Protein AF-A0A4R5C6G0-F1 (afdb_monomer_lite)

Foldseek 3Di:
DCPVPPPPPPDPDPQLPDPVPLPLVPQQALVSLLVSLCVLCVSLVVDQLVLLQVQLVVVVAHDHSVNVVCSNVSVDRDDLRNQVSSNVSSRHDPVSVVSSSVSSVNCVVVVVVVNVVSVVVVVVVVVVVVVVVVVVVVVVVVVVVVVVVVVVVVVVVVVVVVVVVPPDPDDDDDPDDDPVPVVVVVVVVVPDDPDPPPDPPPPDDDDPDPPDDDDDDDDDDDDDDDDDDDDDDDD

Structure (mmCIF, N/CA/C/O backbone):
data_AF-A0A4R5C6G0-F1
#
_entry.id   AF-A0A4R5C6G0-F1
#
loop_
_atom_site.group_PDB
_atom_site.id
_atom_site.type_symbol
_atom_site.label_atom_id
_atom_site.label_alt_id
_atom_site.label_comp_id
_atom_site.label_asym_id
_atom_site.label_entity_id
_atom_site.label_seq_id
_atom_site.pdbx_PDB_ins_code
_atom_site.Cartn_x
_atom_site.Cartn_y
_atom_site.Cartn_z
_atom_site.occupancy
_atom_site.B_iso_or_equiv
_atom_site.auth_seq_id
_atom_site.auth_comp_id
_atom_site.auth_asym_id
_atom_site.auth_atom_id
_atom_site.pdbx_PDB_model_num
ATOM 1 N N . MET A 1 1 ? 15.991 7.233 29.490 1.00 50.69 1 MET A N 1
ATOM 2 C CA . MET A 1 1 ? 14.653 6.921 28.929 1.00 50.69 1 MET A CA 1
ATOM 3 C C . MET A 1 1 ? 13.811 6.000 29.838 1.00 50.69 1 MET A C 1
ATOM 5 O O . MET A 1 1 ? 12.877 5.380 29.349 1.00 50.69 1 MET A O 1
ATOM 9 N N . ASP A 1 2 ? 14.063 5.946 31.157 1.00 50.59 2 ASP A N 1
ATOM 10 C CA . ASP A 1 2 ? 13.381 5.012 32.086 1.00 50.59 2 ASP A CA 1
ATOM 11 C C . ASP A 1 2 ? 12.474 5.680 33.136 1.00 50.59 2 ASP A C 1
ATOM 13 O O . ASP A 1 2 ? 11.764 5.007 33.882 1.00 50.59 2 ASP A O 1
ATOM 17 N N . THR A 1 3 ? 12.431 7.009 33.183 1.00 51.50 3 THR A N 1
ATOM 18 C CA . THR A 1 3 ? 11.662 7.758 34.189 1.00 51.50 3 THR A CA 1
ATOM 19 C C . THR A 1 3 ? 10.162 7.839 33.886 1.00 51.50 3 THR A C 1
ATOM 21 O O . THR A 1 3 ? 9.363 7.918 34.814 1.00 51.50 3 THR A O 1
ATOM 24 N N . LEU A 1 4 ? 9.740 7.691 32.624 1.00 50.25 4 LEU A N 1
ATOM 25 C CA . LEU A 1 4 ? 8.315 7.693 32.249 1.00 50.25 4 LEU A CA 1
ATOM 26 C C . LEU A 1 4 ? 7.585 6.373 32.566 1.00 50.25 4 LEU A C 1
ATOM 28 O O . LEU A 1 4 ? 6.363 6.313 32.480 1.00 50.25 4 LEU A O 1
ATOM 32 N N . ARG A 1 5 ? 8.306 5.312 32.961 1.00 53.75 5 ARG A N 1
ATOM 33 C CA . ARG A 1 5 ? 7.716 3.991 33.243 1.00 53.75 5 ARG A CA 1
ATOM 34 C C . ARG A 1 5 ? 7.238 3.828 34.696 1.00 53.75 5 ARG A C 1
ATOM 36 O O . ARG A 1 5 ? 6.413 2.960 34.953 1.00 53.75 5 ARG A O 1
ATOM 43 N N . ARG A 1 6 ? 7.720 4.649 35.644 1.00 47.94 6 ARG A N 1
ATOM 44 C CA . ARG A 1 6 ? 7.391 4.525 37.085 1.00 47.94 6 ARG A CA 1
ATOM 45 C C . ARG A 1 6 ? 6.237 5.407 37.570 1.00 47.94 6 ARG A C 1
ATOM 47 O O . ARG A 1 6 ? 5.753 5.186 38.670 1.00 47.94 6 ARG A O 1
ATOM 54 N N . LEU A 1 7 ? 5.756 6.350 36.759 1.00 51.41 7 LEU A N 1
ATOM 55 C CA . LEU A 1 7 ? 4.660 7.251 37.147 1.00 51.41 7 LEU A CA 1
ATOM 56 C C . LEU A 1 7 ? 3.254 6.687 36.872 1.00 51.41 7 LEU A C 1
ATOM 58 O O . LEU A 1 7 ? 2.267 7.339 37.182 1.00 51.41 7 LEU A O 1
ATOM 62 N N . TRP A 1 8 ? 3.134 5.481 36.308 1.00 55.62 8 TRP A N 1
ATOM 63 C CA . TRP A 1 8 ? 1.849 4.957 35.820 1.00 55.62 8 TRP A CA 1
ATOM 64 C C . TRP A 1 8 ? 1.211 3.864 36.690 1.00 55.62 8 TRP A C 1
ATOM 66 O O . TRP A 1 8 ? 0.197 3.288 36.306 1.00 55.62 8 TRP A O 1
ATOM 76 N N . THR A 1 9 ? 1.785 3.558 37.856 1.00 54.69 9 THR A N 1
ATOM 77 C CA . THR A 1 9 ? 1.301 2.470 38.731 1.00 54.69 9 THR A CA 1
ATOM 78 C C . THR A 1 9 ? 0.361 2.954 39.845 1.00 54.69 9 THR A C 1
ATOM 80 O O . THR A 1 9 ? -0.202 2.127 40.548 1.00 54.69 9 THR A O 1
ATOM 83 N N . GLY A 1 10 ? 0.160 4.268 40.004 1.00 43.44 10 GLY A N 1
ATOM 84 C CA . GLY A 1 10 ? -0.659 4.834 41.089 1.00 43.44 10 GLY A CA 1
ATOM 85 C C . GLY A 1 10 ? -1.727 5.842 40.662 1.00 43.44 10 GLY A C 1
ATOM 86 O O . GLY A 1 10 ? -2.409 6.386 41.522 1.00 43.44 10 GLY A O 1
ATOM 87 N N . MET A 1 11 ? -1.878 6.115 39.364 1.00 45.59 11 MET A N 1
ATOM 88 C CA . MET A 1 11 ? -2.880 7.058 38.875 1.00 45.59 11 MET A CA 1
ATOM 89 C C . MET A 1 11 ? -4.148 6.274 38.550 1.00 45.59 11 MET A C 1
ATOM 91 O O . MET A 1 11 ? -4.130 5.412 37.670 1.00 45.59 11 MET A O 1
ATOM 95 N N . VAL A 1 12 ? -5.220 6.554 39.295 1.00 47.59 12 VAL A N 1
ATOM 96 C CA . VAL A 1 12 ? -6.601 6.302 38.873 1.00 47.59 12 VAL A CA 1
ATOM 97 C C . VAL A 1 12 ? -6.671 6.713 37.408 1.00 47.59 12 VAL A C 1
ATOM 99 O O . VAL A 1 12 ? -6.454 7.875 37.077 1.00 47.59 12 VAL A O 1
ATOM 102 N N . VAL A 1 13 ? -6.778 5.723 36.525 1.00 53.59 13 VAL A N 1
ATOM 103 C CA . VAL A 1 13 ? -6.741 5.947 35.086 1.00 53.59 13 VAL A CA 1
ATOM 104 C C . VAL A 1 13 ? -7.990 6.746 34.768 1.00 53.59 13 VAL A C 1
ATOM 106 O O . VAL A 1 13 ? -9.087 6.197 34.834 1.00 53.59 13 VAL A O 1
ATOM 109 N N . ASP A 1 14 ? -7.821 8.024 34.436 1.00 52.34 14 ASP A N 1
ATOM 110 C CA . ASP A 1 14 ? -8.833 8.770 33.706 1.00 52.34 14 ASP A CA 1
ATOM 111 C C . ASP A 1 14 ? -9.186 7.927 32.477 1.00 52.34 14 ASP A C 1
ATOM 113 O O . ASP A 1 14 ? -8.389 7.781 31.542 1.00 52.34 14 ASP A O 1
ATOM 117 N N . ILE A 1 15 ? -10.351 7.277 32.544 1.00 55.53 15 ILE A N 1
ATOM 118 C CA . ILE A 1 15 ? -11.016 6.624 31.420 1.00 55.53 15 ILE A CA 1
ATOM 119 C C . ILE A 1 15 ? -10.915 7.616 30.269 1.00 55.53 15 ILE A C 1
ATOM 121 O O . ILE A 1 15 ? -11.262 8.782 30.459 1.00 55.53 15 ILE A O 1
ATOM 125 N N . ALA A 1 16 ? -10.367 7.196 29.124 1.00 54.72 16 ALA A N 1
ATOM 126 C CA . ALA A 1 16 ? -10.127 8.105 28.008 1.00 54.72 16 ALA A CA 1
ATOM 127 C C . ALA A 1 16 ? -11.393 8.956 27.758 1.00 54.72 16 ALA A C 1
ATOM 129 O O . ALA A 1 16 ? -12.433 8.387 27.417 1.00 54.72 16 ALA A O 1
ATOM 130 N N . PRO A 1 17 ? -11.354 10.287 27.967 1.00 52.94 17 PRO A N 1
ATOM 131 C CA . PRO A 1 17 ? -12.563 11.092 27.933 1.00 52.94 17 PRO A CA 1
ATOM 132 C C . PRO A 1 17 ? -13.146 11.092 26.516 1.00 52.94 17 PRO A C 1
ATOM 134 O O . PRO A 1 17 ? -12.466 11.428 25.543 1.00 52.94 17 PRO A O 1
ATOM 137 N N . GLY A 1 18 ? -14.420 10.711 26.411 1.00 56.97 18 GLY A N 1
ATOM 138 C CA . GLY A 1 18 ? -15.266 11.007 25.257 1.00 56.97 18 GLY A CA 1
ATOM 139 C C . GLY A 1 18 ? -15.054 10.125 24.026 1.00 56.97 18 GLY A C 1
ATOM 140 O O . GLY A 1 18 ? -14.804 10.635 22.933 1.00 56.97 18 GLY A O 1
ATOM 141 N N . THR A 1 19 ? -15.232 8.808 24.137 1.00 66.00 19 THR A N 1
ATOM 142 C CA . THR A 1 19 ? -15.605 7.981 22.968 1.00 66.00 19 THR A CA 1
ATOM 143 C C . THR A 1 19 ? -16.989 8.342 22.424 1.00 66.00 19 THR A C 1
ATOM 145 O O . THR A 1 19 ? -17.241 8.107 21.249 1.00 66.00 19 THR A O 1
ATOM 148 N N . GLN A 1 20 ? -17.843 8.969 23.238 1.00 69.75 20 GLN A N 1
ATOM 149 C CA . GLN A 1 20 ? -19.211 9.370 22.885 1.00 69.75 20 GLN A CA 1
ATOM 150 C C . GLN A 1 20 ? -19.276 10.370 21.714 1.00 69.75 20 GLN A C 1
ATOM 152 O O . GLN A 1 20 ? -20.218 10.325 20.932 1.00 69.75 20 GLN A O 1
ATOM 157 N N . ASP A 1 21 ? -18.245 11.205 21.528 1.00 79.50 21 ASP A N 1
ATOM 158 C CA . ASP A 1 21 ? -18.178 12.163 20.409 1.00 79.50 21 ASP A CA 1
ATOM 159 C C . ASP A 1 21 ? -17.697 11.533 19.093 1.00 79.50 21 ASP A C 1
ATOM 161 O O . ASP A 1 21 ? -17.711 12.171 18.036 1.00 79.50 21 ASP A O 1
ATOM 165 N N . LEU A 1 22 ? -17.165 10.309 19.142 1.00 84.94 22 LEU A N 1
ATOM 166 C CA . LEU A 1 22 ? -16.831 9.579 17.930 1.00 84.94 22 LEU A CA 1
ATOM 167 C C . LEU A 1 22 ? -18.141 8.981 17.433 1.00 84.94 22 LEU A C 1
ATOM 169 O O . LEU A 1 22 ? -18.622 8.000 17.985 1.00 84.94 22 LEU A O 1
ATOM 173 N N . ASP A 1 23 ? -18.714 9.577 16.390 1.00 88.38 23 ASP A N 1
ATOM 174 C CA . ASP A 1 23 ? -19.870 9.007 15.703 1.00 88.38 23 ASP A CA 1
ATOM 175 C C . ASP A 1 23 ? -19.464 7.683 15.032 1.00 88.38 23 ASP A C 1
ATOM 177 O O . ASP A 1 23 ? -19.025 7.632 13.877 1.00 88.38 23 ASP A O 1
ATOM 181 N N . LEU A 1 24 ? -19.510 6.613 15.830 1.00 90.25 24 LEU A N 1
ATOM 182 C CA . LEU A 1 24 ? -19.243 5.238 15.430 1.00 90.25 24 LEU A CA 1
ATOM 183 C C . LEU A 1 24 ? -20.444 4.668 14.674 1.00 90.25 24 LEU A C 1
ATOM 185 O O . LEU A 1 24 ? -20.266 3.792 13.832 1.00 90.25 24 LEU A O 1
ATOM 189 N N . ALA A 1 25 ? -21.648 5.192 14.922 1.00 88.00 25 ALA A N 1
ATOM 190 C CA . ALA A 1 25 ? -22.872 4.791 14.242 1.00 88.00 25 ALA A CA 1
ATOM 191 C C . ALA A 1 25 ? -22.843 5.159 12.749 1.00 88.00 25 ALA A C 1
ATOM 193 O O . ALA A 1 25 ? -23.312 4.372 11.936 1.00 88.00 25 ALA A O 1
ATOM 194 N N . ALA A 1 26 ? -22.213 6.265 12.354 1.00 87.75 26 ALA A N 1
ATOM 195 C CA . ALA A 1 26 ? -22.072 6.625 10.939 1.00 87.75 26 ALA A CA 1
ATOM 196 C C . ALA A 1 26 ? -20.998 5.836 10.165 1.00 87.75 26 ALA A C 1
ATOM 198 O O . ALA A 1 26 ? -20.935 5.942 8.944 1.00 87.75 26 ALA A O 1
ATOM 199 N N . VAL A 1 27 ? -20.145 5.052 10.835 1.00 89.69 27 VAL A N 1
ATOM 200 C CA . VAL A 1 27 ? -19.044 4.335 10.172 1.00 89.69 27 VAL A CA 1
ATOM 201 C C . VAL A 1 27 ? -19.589 3.185 9.318 1.00 89.69 27 VAL A C 1
ATOM 203 O O . VAL A 1 27 ? -20.176 2.239 9.847 1.00 89.69 27 VAL A O 1
ATOM 206 N N . ALA A 1 28 ? -19.348 3.251 8.008 1.00 86.00 28 ALA A N 1
ATOM 207 C CA . ALA A 1 28 ? -19.786 2.267 7.019 1.00 86.00 28 ALA A CA 1
ATOM 208 C C . ALA A 1 28 ? -18.623 1.592 6.270 1.00 86.00 28 ALA A C 1
ATOM 210 O O . ALA A 1 28 ? -18.819 0.549 5.647 1.00 86.00 28 ALA A O 1
ATOM 211 N N . THR A 1 29 ? -17.410 2.155 6.321 1.00 86.94 29 THR A N 1
ATOM 212 C CA . THR A 1 29 ? -16.244 1.626 5.592 1.00 86.94 29 THR A CA 1
ATOM 213 C C . THR A 1 29 ? -15.030 1.370 6.488 1.00 86.94 29 THR A C 1
ATOM 215 O O . THR A 1 29 ? -14.850 2.009 7.526 1.00 86.94 29 THR A O 1
ATOM 218 N N . ASP A 1 30 ? -14.132 0.477 6.049 1.00 87.12 30 ASP A N 1
ATOM 219 C CA . ASP A 1 30 ? -12.848 0.221 6.727 1.00 87.12 30 ASP A CA 1
ATOM 220 C C . ASP A 1 30 ? -12.026 1.507 6.907 1.00 87.12 30 ASP A C 1
ATOM 222 O O . ASP A 1 30 ? -11.402 1.724 7.946 1.00 87.12 30 ASP A O 1
ATOM 226 N N . ALA A 1 31 ? -12.031 2.381 5.896 1.00 87.75 31 ALA A N 1
ATOM 227 C CA . ALA A 1 31 ? -11.276 3.629 5.917 1.00 87.75 31 ALA A CA 1
ATOM 228 C C . ALA A 1 31 ? -11.784 4.587 7.006 1.00 87.75 31 ALA A C 1
ATOM 230 O O . ALA A 1 31 ? -10.982 5.208 7.707 1.00 87.75 31 ALA A O 1
ATOM 231 N N . GLU A 1 32 ? -13.103 4.671 7.183 1.00 90.44 32 GLU A N 1
ATOM 232 C CA . GLU A 1 32 ? -13.724 5.463 8.244 1.00 90.44 32 GLU A CA 1
ATOM 233 C C . GLU A 1 32 ? -13.414 4.883 9.627 1.00 90.44 32 GLU A C 1
ATOM 235 O O . GLU A 1 32 ? -13.028 5.635 10.523 1.00 90.44 32 GLU A O 1
ATOM 240 N N . LEU A 1 33 ? -13.479 3.556 9.800 1.00 92.38 33 LEU A N 1
ATOM 241 C CA . LEU A 1 33 ? -13.107 2.910 11.065 1.00 92.38 33 LEU A CA 1
ATOM 242 C C . LEU A 1 33 ? -11.650 3.204 11.428 1.00 92.38 33 LEU A C 1
ATOM 244 O O . LEU A 1 33 ? -11.351 3.598 12.556 1.00 92.38 33 LEU A O 1
ATOM 248 N N . VAL A 1 34 ? -10.735 3.077 10.464 1.00 93.44 34 VAL A N 1
ATOM 249 C CA . VAL A 1 34 ? -9.316 3.399 10.659 1.00 93.44 34 VAL A CA 1
ATOM 250 C C . VAL A 1 34 ? -9.128 4.878 11.005 1.00 93.44 34 VAL A C 1
ATOM 252 O O . VAL A 1 34 ? -8.322 5.199 11.882 1.00 93.44 34 VAL A O 1
ATOM 255 N N . ALA A 1 35 ? -9.882 5.788 10.382 1.00 93.19 35 ALA A N 1
ATOM 256 C CA . ALA A 1 35 ? -9.854 7.205 10.736 1.00 93.19 35 ALA A CA 1
ATOM 257 C C . ALA A 1 35 ? -10.281 7.432 12.197 1.00 93.19 35 ALA A C 1
ATOM 259 O O . ALA A 1 35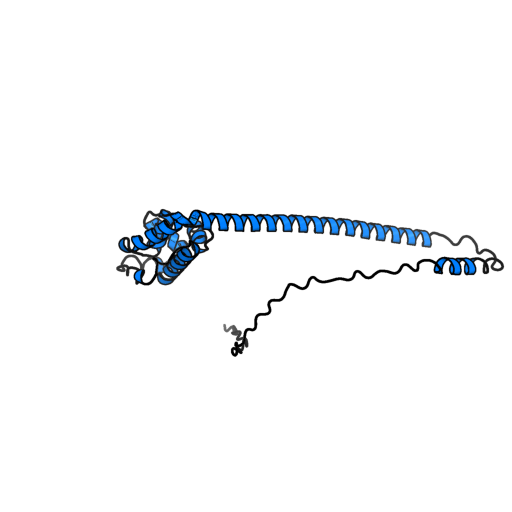 ? -9.591 8.150 12.927 1.00 93.19 35 ALA A O 1
ATOM 260 N N . ARG A 1 36 ? -11.340 6.757 12.668 1.00 95.00 36 ARG A N 1
ATOM 261 C CA . ARG A 1 36 ? -11.763 6.814 14.077 1.00 95.00 36 ARG A CA 1
ATOM 262 C C . ARG A 1 36 ? -10.713 6.226 15.020 1.00 95.00 36 ARG A C 1
ATOM 264 O O . ARG A 1 36 ? -10.419 6.846 16.038 1.00 95.00 36 ARG A O 1
ATOM 271 N N . LEU A 1 37 ? -10.067 5.110 14.672 1.00 94.75 37 LEU A N 1
ATOM 272 C CA . LEU A 1 37 ? -8.974 4.536 15.475 1.00 94.75 37 LEU A CA 1
ATOM 273 C C . LEU A 1 37 ? -7.763 5.478 15.572 1.00 94.75 37 LEU A C 1
ATOM 275 O O . LEU A 1 37 ? -7.147 5.597 16.632 1.00 94.75 37 LEU A O 1
ATOM 279 N N . ARG A 1 38 ? -7.427 6.197 14.493 1.00 95.06 38 ARG A N 1
ATOM 280 C CA . ARG A 1 38 ? -6.376 7.232 14.516 1.00 95.06 38 ARG A CA 1
ATOM 281 C C . ARG A 1 38 ? -6.753 8.396 15.430 1.00 95.06 38 ARG A C 1
ATOM 283 O O . ARG A 1 38 ? -5.901 8.857 16.187 1.00 95.06 38 ARG A O 1
ATOM 290 N N . MET A 1 39 ? -8.008 8.848 15.380 1.00 93.69 39 MET A N 1
ATOM 291 C CA . MET A 1 39 ? -8.520 9.886 16.281 1.00 93.69 39 MET A CA 1
ATOM 292 C C . MET A 1 39 ? -8.465 9.427 17.739 1.00 93.69 39 MET A C 1
ATOM 294 O O . MET A 1 39 ? -7.959 10.164 18.581 1.00 93.69 39 MET A O 1
ATOM 298 N N . LEU A 1 40 ? -8.899 8.196 18.025 1.00 94.06 40 LEU A N 1
ATOM 299 C CA . LEU A 1 40 ? -8.823 7.601 19.357 1.00 94.06 40 LEU A CA 1
ATOM 300 C C . LEU A 1 40 ? -7.375 7.568 19.865 1.00 94.06 40 LEU A C 1
ATOM 302 O O . LEU A 1 40 ? -7.082 8.050 20.957 1.00 94.06 40 LEU A O 1
ATOM 306 N N . ARG A 1 41 ? -6.440 7.083 19.041 1.00 93.50 41 ARG A N 1
ATOM 307 C CA . ARG A 1 41 ? -5.007 7.066 19.367 1.00 93.50 41 ARG A CA 1
ATOM 308 C C . ARG A 1 41 ? -4.452 8.469 19.626 1.00 93.50 41 ARG A C 1
ATOM 310 O O . ARG A 1 41 ? -3.599 8.635 20.497 1.00 93.50 41 ARG A O 1
ATOM 317 N N . ALA A 1 42 ? -4.893 9.467 18.862 1.00 91.81 42 ALA A N 1
ATOM 318 C CA . ALA A 1 42 ? -4.481 10.853 19.053 1.00 91.81 42 ALA A CA 1
ATOM 319 C C . ALA A 1 42 ? -5.006 11.419 20.382 1.00 91.81 42 ALA A C 1
ATOM 321 O O . ALA A 1 42 ? -4.225 12.031 21.109 1.00 91.81 42 ALA A O 1
ATOM 322 N N . ARG A 1 43 ? -6.274 11.149 20.726 1.00 90.06 43 ARG A N 1
ATOM 323 C CA . ARG A 1 43 ? -6.896 11.533 22.007 1.00 90.06 43 ARG A CA 1
ATOM 324 C C . ARG A 1 43 ? -6.228 10.853 23.203 1.00 90.06 43 ARG A C 1
ATOM 326 O O . ARG A 1 43 ? -5.990 11.499 24.212 1.00 90.06 43 ARG A O 1
ATOM 333 N N . ALA A 1 44 ? -5.801 9.603 23.048 1.00 88.56 44 ALA A N 1
ATOM 334 C CA . ALA A 1 44 ? -5.049 8.856 24.058 1.00 88.56 44 ALA A CA 1
ATOM 335 C C . ALA A 1 44 ? -3.566 9.288 24.201 1.00 88.56 44 ALA A C 1
ATOM 337 O O . ALA A 1 44 ? -2.748 8.531 24.725 1.00 88.56 44 ALA A O 1
ATOM 338 N N . GLY A 1 45 ? -3.184 10.474 23.705 1.00 88.62 45 GLY A N 1
ATOM 339 C CA . GLY A 1 45 ? -1.835 11.031 23.859 1.00 88.62 45 GLY A CA 1
ATOM 340 C C . GLY A 1 45 ? -0.833 10.638 22.767 1.00 88.62 45 GLY A C 1
ATOM 341 O O . GLY A 1 45 ? 0.369 10.637 23.016 1.00 88.62 45 GLY A O 1
ATOM 342 N N . LYS A 1 46 ? -1.298 10.299 21.554 1.00 86.25 46 LYS A N 1
ATOM 343 C CA . LYS A 1 46 ? -0.446 9.899 20.409 1.00 86.25 46 LYS A CA 1
ATOM 344 C C . LYS A 1 46 ? 0.496 8.729 20.730 1.00 86.25 46 LYS A C 1
ATOM 346 O O . L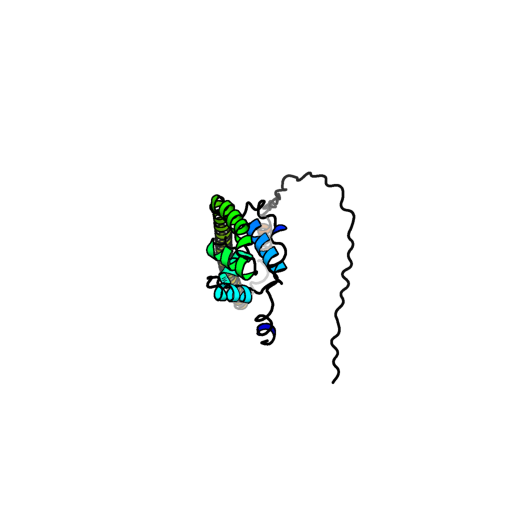YS A 1 46 ? 1.663 8.734 20.337 1.00 86.25 46 LYS A O 1
ATOM 351 N N . LEU A 1 47 ? -0.033 7.701 21.394 1.00 90.81 47 LEU A N 1
ATOM 352 C CA . LEU A 1 47 ? 0.692 6.480 21.772 1.00 90.81 47 LEU A CA 1
ATOM 353 C C . LEU A 1 47 ? 1.597 5.960 20.654 1.00 90.81 47 LEU A C 1
ATOM 355 O O . LEU A 1 47 ? 1.172 5.877 19.498 1.00 90.81 47 LEU A O 1
ATOM 359 N N . SER A 1 48 ? 2.836 5.581 20.968 1.00 94.94 48 SER A N 1
ATOM 360 C CA . SER A 1 48 ? 3.696 4.942 19.973 1.00 94.94 48 SER A CA 1
ATOM 361 C C . SER A 1 48 ? 3.182 3.531 19.655 1.00 94.94 48 SER A C 1
ATOM 363 O O . SER A 1 48 ? 2.479 2.910 20.451 1.00 94.94 48 SER A O 1
ATOM 365 N N . LEU A 1 49 ? 3.552 2.978 18.495 1.00 95.94 49 LEU A N 1
ATOM 366 C CA . LEU A 1 49 ? 3.171 1.598 18.157 1.00 95.94 49 LEU A CA 1
ATOM 367 C C . LEU A 1 49 ? 3.749 0.574 19.155 1.00 95.94 49 LEU A C 1
ATOM 369 O O . LEU A 1 49 ? 3.172 -0.492 19.347 1.00 95.94 49 LEU A O 1
ATOM 373 N N . ARG A 1 50 ? 4.880 0.906 19.796 1.00 94.69 50 ARG A N 1
ATOM 374 C CA . ARG A 1 50 ? 5.493 0.092 20.853 1.00 94.69 50 ARG A CA 1
ATOM 375 C C . ARG A 1 50 ? 4.645 0.106 22.124 1.00 94.69 50 ARG A C 1
ATOM 377 O O . ARG A 1 50 ? 4.498 -0.937 22.751 1.00 94.69 50 ARG A O 1
ATOM 384 N N . ASP A 1 51 ? 4.074 1.257 22.475 1.00 94.44 51 ASP A N 1
ATOM 385 C CA . ASP A 1 51 ? 3.199 1.383 23.645 1.00 94.44 51 ASP A CA 1
ATOM 386 C C . ASP A 1 51 ? 1.879 0.645 23.430 1.00 94.44 51 ASP A C 1
ATOM 388 O O . ASP A 1 51 ? 1.398 -0.011 24.349 1.00 94.44 51 ASP A O 1
ATOM 392 N N . LEU A 1 52 ? 1.328 0.694 22.210 1.00 95.00 52 LEU A N 1
ATOM 393 C CA . LEU A 1 52 ? 0.124 -0.061 21.853 1.00 95.00 52 LEU A CA 1
ATOM 394 C C . LEU A 1 52 ? 0.331 -1.570 22.026 1.00 95.00 52 LEU A C 1
ATOM 396 O O . LEU A 1 52 ? -0.456 -2.217 22.712 1.00 95.00 52 LEU A O 1
ATOM 400 N N . GLU A 1 53 ? 1.412 -2.120 21.465 1.00 96.06 53 GLU A N 1
ATOM 401 C CA . GLU A 1 53 ? 1.752 -3.539 21.636 1.00 96.06 53 GLU A CA 1
ATOM 402 C C . GLU A 1 53 ? 1.980 -3.891 23.111 1.00 96.06 53 GLU A C 1
ATOM 404 O O . GLU A 1 53 ? 1.465 -4.897 23.599 1.00 96.06 53 GLU A O 1
ATOM 409 N N . PHE A 1 54 ? 2.730 -3.062 23.841 1.00 94.69 54 PHE A N 1
ATOM 410 C CA . PHE A 1 54 ? 3.010 -3.303 25.253 1.00 94.69 54 PHE A CA 1
ATOM 411 C C . PHE A 1 54 ? 1.730 -3.324 26.099 1.00 94.69 54 PHE A C 1
ATOM 413 O O . PHE A 1 54 ? 1.557 -4.216 26.930 1.00 94.69 54 PHE A O 1
ATOM 420 N N . ARG A 1 55 ? 0.816 -2.373 25.876 1.00 93.44 55 ARG A N 1
ATOM 421 C CA . ARG A 1 55 ? -0.455 -2.279 26.607 1.00 93.44 55 ARG A CA 1
ATOM 422 C C . ARG A 1 55 ? -1.409 -3.414 26.259 1.00 93.44 55 ARG A C 1
ATOM 424 O O . ARG A 1 55 ? -1.976 -4.002 27.174 1.00 93.44 55 ARG A O 1
ATOM 431 N N . ALA A 1 56 ? -1.532 -3.759 24.979 1.00 93.50 56 ALA A N 1
ATOM 432 C CA . ALA A 1 56 ? -2.318 -4.913 24.551 1.00 93.50 56 ALA A CA 1
ATOM 433 C C . ALA A 1 56 ? -1.798 -6.199 25.208 1.00 93.50 56 ALA A C 1
ATOM 435 O O . ALA A 1 56 ? -2.558 -6.917 25.852 1.00 93.50 56 ALA A O 1
ATOM 436 N N . ARG A 1 57 ? -0.478 -6.426 25.160 1.00 93.50 57 ARG A N 1
ATOM 437 C CA . ARG A 1 57 ? 0.154 -7.604 25.766 1.00 93.50 57 ARG A CA 1
ATOM 438 C C . ARG A 1 57 ? -0.046 -7.661 27.279 1.00 93.50 57 ARG A C 1
ATOM 440 O O . ARG A 1 57 ? -0.312 -8.731 27.815 1.00 93.50 57 ARG A O 1
ATOM 447 N N . ARG A 1 58 ? 0.060 -6.524 27.976 1.00 91.75 58 ARG A N 1
ATOM 448 C CA . ARG A 1 58 ? -0.186 -6.437 29.426 1.00 91.75 58 ARG A CA 1
ATOM 449 C C . ARG A 1 58 ? -1.639 -6.769 29.789 1.00 91.75 58 ARG A C 1
ATOM 451 O O . ARG A 1 58 ? -1.875 -7.278 30.876 1.00 91.75 58 ARG A O 1
ATOM 458 N N . ALA A 1 59 ? -2.579 -6.514 28.883 1.00 87.38 59 ALA A N 1
ATOM 459 C CA . ALA A 1 59 ? -3.981 -6.900 29.018 1.00 87.38 59 ALA A CA 1
ATOM 460 C C . ALA A 1 59 ? -4.268 -8.354 28.585 1.00 87.38 59 ALA A C 1
ATOM 462 O O . ALA A 1 59 ? -5.426 -8.752 28.534 1.00 87.38 59 ALA A O 1
ATOM 463 N N . GLY A 1 60 ? -3.244 -9.145 28.239 1.00 92.50 60 GLY A N 1
ATOM 464 C CA . GLY A 1 60 ? -3.414 -10.512 27.730 1.00 92.50 60 GLY A CA 1
ATOM 465 C C . GLY A 1 60 ? -3.898 -10.586 26.277 1.00 92.50 60 GLY A C 1
ATOM 466 O O . GLY A 1 60 ? -4.234 -11.664 25.799 1.00 92.50 60 GLY A O 1
ATOM 467 N N . LEU A 1 61 ? -3.918 -9.459 25.561 1.00 93.06 61 LEU A N 1
ATOM 468 C CA . LEU A 1 61 ? -4.384 -9.365 24.181 1.00 93.06 61 LEU A CA 1
ATOM 469 C C . LEU A 1 61 ? -3.205 -9.391 23.204 1.00 93.06 61 LEU A C 1
ATOM 471 O O . LEU A 1 61 ? -2.139 -8.816 23.447 1.00 93.06 61 LEU A O 1
ATOM 475 N N . HIS A 1 62 ? -3.397 -10.046 22.062 1.00 92.12 62 HIS A N 1
ATOM 476 C CA . HIS A 1 62 ? -2.349 -10.188 21.060 1.00 92.12 62 HIS A CA 1
ATOM 477 C C . HIS A 1 62 ? -2.438 -9.089 19.992 1.00 92.12 62 HIS A C 1
ATOM 479 O O . HIS A 1 62 ? -3.278 -9.134 19.096 1.00 92.12 62 HIS A O 1
ATOM 485 N N . LEU A 1 63 ? -1.522 -8.119 20.050 1.00 95.06 63 LEU A N 1
ATOM 486 C CA . LEU A 1 63 ? -1.376 -7.082 19.028 1.00 95.06 63 LEU A CA 1
ATOM 487 C C . LEU A 1 63 ? 0.104 -6.802 18.768 1.00 95.06 63 LEU A C 1
ATOM 489 O O . LEU A 1 63 ? 0.779 -6.176 19.581 1.00 95.06 63 LEU A O 1
ATOM 493 N N . THR A 1 64 ? 0.617 -7.243 17.618 1.00 95.56 64 THR A N 1
ATOM 494 C CA . THR A 1 64 ? 2.009 -6.952 17.237 1.00 95.56 64 THR A CA 1
ATOM 495 C C . THR A 1 64 ? 2.147 -5.518 16.725 1.00 95.56 64 THR A C 1
ATOM 497 O O . THR A 1 64 ? 1.235 -4.991 16.075 1.00 95.56 64 THR A O 1
ATOM 500 N N . ARG A 1 65 ? 3.318 -4.895 16.916 1.00 96.44 65 ARG A N 1
ATOM 501 C CA . ARG A 1 65 ? 3.633 -3.571 16.349 1.00 96.44 65 ARG A CA 1
ATOM 502 C C . ARG A 1 65 ? 3.365 -3.482 14.846 1.00 96.44 65 ARG A C 1
ATOM 504 O O . ARG A 1 65 ? 2.819 -2.487 14.374 1.00 96.44 65 ARG A O 1
ATOM 511 N N . THR A 1 66 ? 3.745 -4.512 14.091 1.00 95.94 66 THR A N 1
ATOM 512 C CA . THR A 1 66 ? 3.564 -4.554 12.632 1.00 95.94 66 THR A CA 1
ATOM 513 C C . THR A 1 66 ? 2.085 -4.609 12.262 1.00 95.94 66 THR A C 1
ATOM 515 O O . THR A 1 66 ? 1.656 -3.916 11.342 1.00 95.94 66 THR A O 1
ATOM 518 N N . THR A 1 67 ? 1.292 -5.391 12.996 1.00 94.88 67 THR A N 1
ATOM 519 C CA . THR A 1 67 ? -0.163 -5.466 12.823 1.00 94.88 67 THR A CA 1
ATOM 520 C C . THR A 1 67 ? -0.821 -4.119 13.111 1.00 94.88 67 THR A C 1
ATOM 522 O O . THR A 1 67 ? -1.551 -3.613 12.261 1.00 94.88 67 THR A O 1
ATOM 525 N N . ALA A 1 68 ? -0.505 -3.499 14.253 1.00 95.75 68 ALA A N 1
ATOM 526 C CA . ALA A 1 68 ? -1.027 -2.181 14.612 1.00 95.75 68 ALA A CA 1
ATOM 527 C C . ALA A 1 68 ? -0.674 -1.125 13.553 1.00 95.75 68 ALA A C 1
ATOM 529 O O . ALA A 1 68 ? -1.526 -0.328 13.171 1.00 95.75 68 ALA A O 1
ATOM 530 N N . SER A 1 69 ? 0.556 -1.158 13.027 1.00 96.19 69 SER A N 1
ATOM 531 C CA . SER A 1 69 ? 0.990 -0.291 11.926 1.00 96.19 69 SER A CA 1
ATOM 532 C C . SER A 1 69 ? 0.130 -0.475 10.675 1.00 96.19 69 SER A C 1
ATOM 534 O O . SER A 1 69 ? -0.367 0.505 10.134 1.00 96.19 69 SER A O 1
ATOM 536 N N . LYS A 1 70 ? -0.070 -1.719 10.224 1.00 92.88 70 LYS A N 1
ATOM 537 C CA . LYS A 1 70 ? -0.857 -2.026 9.017 1.00 92.88 70 LYS A CA 1
ATOM 538 C C . LYS A 1 70 ? -2.318 -1.601 9.155 1.00 92.88 70 LYS A C 1
ATOM 540 O O . LYS A 1 70 ? -2.855 -0.986 8.240 1.00 92.88 70 LYS A O 1
ATOM 545 N N . ILE A 1 71 ? -2.937 -1.882 10.305 1.00 93.69 71 ILE A N 1
ATOM 546 C CA . ILE A 1 71 ? -4.319 -1.468 10.596 1.00 93.69 71 ILE A CA 1
ATOM 547 C C . ILE A 1 71 ? -4.413 0.056 10.579 1.00 93.69 71 ILE A C 1
ATOM 549 O O . ILE A 1 71 ? -5.223 0.626 9.856 1.00 93.69 71 ILE A O 1
ATOM 553 N N . LEU A 1 72 ? -3.537 0.734 11.325 1.00 95.12 72 LEU A N 1
ATOM 554 C CA . LEU A 1 72 ? -3.562 2.189 11.420 1.00 95.12 72 LEU A CA 1
ATOM 555 C C . LEU A 1 72 ? -3.171 2.876 10.118 1.00 95.12 72 LEU A C 1
ATOM 557 O O . LEU A 1 72 ? -3.528 4.031 9.955 1.00 95.12 72 LEU A O 1
ATOM 561 N N . ASN A 1 73 ? -2.478 2.222 9.191 1.00 92.31 73 ASN A N 1
ATOM 562 C CA . ASN A 1 73 ? -2.219 2.756 7.854 1.00 92.31 73 ASN A CA 1
ATOM 563 C C . ASN A 1 73 ? -3.397 2.544 6.890 1.00 92.31 73 ASN A C 1
ATOM 565 O O . ASN A 1 73 ? -3.491 3.263 5.899 1.00 92.31 73 ASN A O 1
ATOM 569 N N . GLY A 1 74 ? -4.329 1.645 7.216 1.00 89.56 74 GLY A N 1
ATOM 570 C CA . GLY A 1 74 ? -5.400 1.220 6.313 1.00 89.56 74 GLY A CA 1
ATOM 571 C C . GLY A 1 74 ? -4.952 0.160 5.303 1.00 89.56 74 GLY A C 1
ATOM 572 O O . GLY A 1 74 ? -5.682 -0.129 4.360 1.00 89.56 74 GLY A O 1
ATOM 573 N N . ASP A 1 75 ? -3.775 -0.444 5.503 1.00 87.19 75 ASP A N 1
ATOM 574 C CA . ASP A 1 75 ? -3.240 -1.505 4.639 1.00 87.19 75 ASP A CA 1
ATOM 575 C C . ASP A 1 75 ? -4.020 -2.823 4.804 1.00 87.19 75 ASP A C 1
ATOM 577 O O . ASP A 1 75 ? -3.957 -3.709 3.951 1.00 87.19 75 ASP A O 1
ATOM 581 N N . ARG A 1 76 ? -4.714 -2.986 5.939 1.00 86.62 76 ARG A N 1
ATOM 582 C CA . ARG A 1 76 ? -5.486 -4.180 6.302 1.00 86.62 76 ARG A CA 1
ATOM 583 C C . ARG A 1 76 ? -6.625 -3.824 7.262 1.00 86.62 76 ARG A C 1
ATOM 585 O O . ARG A 1 76 ? -6.412 -3.045 8.188 1.00 86.62 76 ARG A O 1
ATOM 592 N N . ALA A 1 77 ? -7.780 -4.472 7.097 1.00 87.06 77 ALA A N 1
ATOM 593 C CA . ALA A 1 77 ? -8.877 -4.409 8.061 1.00 87.06 77 ALA A CA 1
ATOM 594 C C . ALA A 1 77 ? -8.537 -5.203 9.343 1.00 87.06 77 ALA A C 1
ATOM 596 O O . ALA A 1 77 ? -7.990 -6.311 9.245 1.00 87.06 77 ALA A O 1
ATOM 597 N N . PRO A 1 78 ? -8.824 -4.664 10.541 1.00 90.62 78 PRO A N 1
ATOM 598 C CA . PRO A 1 78 ? -8.587 -5.375 11.792 1.00 90.62 78 PRO A CA 1
ATOM 599 C C . PRO A 1 78 ? -9.492 -6.608 11.895 1.00 90.62 78 PRO A C 1
ATOM 601 O O . PRO A 1 78 ? -10.626 -6.595 11.426 1.00 90.62 78 PRO A O 1
ATOM 604 N N . THR A 1 79 ? -9.015 -7.670 12.538 1.00 90.00 79 THR A N 1
ATOM 605 C CA . THR A 1 79 ? -9.909 -8.702 13.094 1.00 90.00 79 THR A CA 1
ATOM 606 C C . THR A 1 79 ? -10.591 -8.180 14.358 1.00 90.00 79 THR A C 1
ATOM 608 O O . THR A 1 79 ? -10.142 -7.192 14.945 1.00 90.00 79 THR A O 1
ATOM 611 N N . ARG A 1 80 ? -11.654 -8.856 14.809 1.00 90.56 80 ARG A N 1
ATOM 612 C CA . ARG A 1 80 ? -12.370 -8.490 16.039 1.00 90.56 80 ARG A CA 1
ATOM 613 C C . ARG A 1 80 ? -11.429 -8.390 17.245 1.00 90.56 80 ARG A C 1
ATOM 615 O O . ARG A 1 80 ? -11.451 -7.390 17.955 1.00 90.56 80 ARG A O 1
ATOM 622 N N . ASP A 1 81 ? -10.549 -9.372 17.421 1.00 91.94 81 ASP A N 1
ATOM 623 C CA . ASP A 1 81 ? -9.617 -9.416 18.554 1.00 91.94 81 ASP A CA 1
ATOM 624 C C . ASP A 1 81 ? -8.541 -8.329 18.463 1.00 91.94 81 ASP A C 1
ATOM 626 O O . ASP A 1 81 ? -8.203 -7.695 19.461 1.00 91.94 81 ASP A O 1
ATOM 630 N N . GLU A 1 82 ? -8.029 -8.055 17.258 1.00 94.12 82 GLU A N 1
ATOM 631 C CA . GLU A 1 82 ? -7.058 -6.977 17.035 1.00 94.12 82 GLU A CA 1
ATOM 632 C C . GLU A 1 82 ? -7.676 -5.594 17.277 1.00 94.12 82 GLU A C 1
ATOM 634 O O . GLU A 1 82 ? -7.000 -4.712 17.810 1.00 94.12 82 GLU A O 1
ATOM 639 N N . LEU A 1 83 ? -8.948 -5.399 16.910 1.00 95.19 83 LEU A N 1
ATOM 640 C CA . LEU A 1 83 ? -9.691 -4.175 17.205 1.00 95.19 83 LEU A CA 1
ATOM 641 C C . LEU A 1 83 ? -9.827 -3.980 18.716 1.00 95.19 83 LEU A C 1
ATOM 643 O O . LEU A 1 83 ? -9.465 -2.919 19.222 1.00 95.19 83 LEU A O 1
ATOM 647 N N . ILE A 1 84 ? -10.297 -5.008 19.429 1.00 94.31 84 ILE A N 1
ATOM 648 C CA . ILE A 1 84 ? -10.449 -4.978 20.889 1.00 94.31 84 ILE A CA 1
ATOM 649 C C . ILE A 1 84 ? -9.100 -4.673 21.545 1.00 94.31 84 ILE A C 1
ATOM 651 O O . ILE A 1 84 ? -9.014 -3.781 22.386 1.00 94.31 84 ILE A O 1
ATOM 655 N N . ALA A 1 85 ? -8.027 -5.335 21.106 1.00 94.88 85 ALA A N 1
ATOM 656 C CA . ALA A 1 85 ? -6.677 -5.094 21.605 1.00 94.88 85 ALA A CA 1
ATOM 657 C C . ALA A 1 85 ? -6.216 -3.645 21.409 1.00 94.88 85 ALA A C 1
ATOM 659 O O . ALA A 1 85 ? -5.606 -3.063 22.307 1.00 94.88 85 ALA A O 1
ATOM 660 N N . LEU A 1 86 ? -6.507 -3.049 20.251 1.00 94.56 86 LEU A N 1
ATOM 661 C CA . LEU A 1 86 ? -6.084 -1.690 19.923 1.00 94.56 86 LEU A CA 1
ATOM 662 C C . LEU A 1 86 ? -6.892 -0.639 20.695 1.00 94.56 86 LEU A C 1
ATOM 664 O O . LEU A 1 86 ? -6.307 0.295 21.242 1.00 94.56 86 LEU A O 1
ATOM 668 N N . VAL A 1 87 ? -8.211 -0.817 20.789 1.00 94.75 87 VAL A N 1
ATOM 669 C CA . VAL A 1 87 ? -9.112 0.074 21.535 1.00 94.75 87 VAL A CA 1
ATOM 670 C C . VAL A 1 87 ? -8.816 0.004 23.038 1.00 94.75 87 VAL A C 1
ATOM 672 O O . VAL A 1 87 ? -8.653 1.041 23.684 1.00 94.75 87 VAL A O 1
ATOM 675 N N . HIS A 1 88 ? -8.600 -1.198 23.577 1.00 92.31 88 HIS A N 1
ATOM 676 C CA . HIS A 1 88 ? -8.187 -1.392 24.967 1.00 92.31 88 HIS A CA 1
ATOM 677 C C . HIS A 1 88 ? -6.800 -0.786 25.250 1.00 92.31 88 HIS A C 1
ATOM 679 O O . HIS A 1 88 ? -6.586 -0.156 26.284 1.00 92.31 88 HIS A O 1
ATOM 685 N N . ALA A 1 89 ? -5.836 -0.906 24.327 1.00 93.94 89 ALA A N 1
ATOM 686 C CA . ALA A 1 89 ? -4.523 -0.267 24.474 1.00 93.94 89 ALA A CA 1
ATOM 687 C C . ALA A 1 89 ? -4.602 1.276 24.519 1.00 93.94 89 ALA A C 1
ATOM 689 O O . ALA A 1 89 ? -3.735 1.931 25.114 1.00 93.94 89 ALA A O 1
ATOM 690 N N . CYS A 1 90 ? -5.654 1.855 23.937 1.00 93.19 90 CYS A N 1
ATOM 691 C CA . CYS A 1 90 ? -5.995 3.273 24.036 1.00 93.19 90 CYS A CA 1
ATOM 692 C C . CYS A 1 90 ? -6.759 3.649 25.321 1.00 93.19 90 CYS A C 1
ATOM 694 O O . CYS A 1 90 ? -7.156 4.803 25.443 1.00 93.19 90 CYS A O 1
ATOM 696 N N . MET A 1 91 ? -6.888 2.736 26.292 1.00 89.12 91 MET A N 1
ATOM 697 C CA . MET A 1 91 ? -7.542 2.949 27.596 1.00 89.12 91 MET A CA 1
ATOM 698 C C . MET A 1 91 ? -9.049 3.215 27.516 1.00 89.12 91 MET A C 1
ATOM 700 O O . MET A 1 91 ? -9.610 3.909 28.363 1.00 89.12 91 MET A O 1
ATOM 704 N N . VAL A 1 92 ? -9.706 2.664 26.498 1.00 88.25 92 VAL A N 1
ATOM 705 C CA . VAL A 1 92 ? -11.169 2.644 26.421 1.00 88.25 92 VAL A CA 1
ATOM 706 C C . VAL A 1 92 ? -11.698 1.544 27.340 1.00 88.25 92 VAL A C 1
ATOM 708 O O . VAL A 1 92 ? -11.142 0.442 27.374 1.00 88.25 92 VAL A O 1
ATOM 711 N N . SER A 1 93 ? -12.744 1.864 28.104 1.00 84.38 93 SER A N 1
ATOM 712 C CA . SER A 1 93 ? -13.366 0.940 29.052 1.00 84.38 93 SER A CA 1
ATOM 713 C C . SER A 1 93 ? -14.040 -0.235 28.330 1.00 84.38 93 SER A C 1
ATOM 715 O O . SER A 1 93 ? -14.361 -0.157 27.144 1.00 84.38 93 SER A O 1
ATOM 717 N N . ALA A 1 94 ? -14.286 -1.335 29.047 1.00 83.12 94 ALA A N 1
ATOM 718 C CA . ALA A 1 94 ? -15.008 -2.471 28.478 1.00 83.12 94 ALA A CA 1
ATOM 719 C C . ALA A 1 94 ? -16.460 -2.126 28.095 1.00 83.12 94 ALA A C 1
ATOM 721 O O . ALA A 1 94 ? -16.994 -2.700 27.149 1.00 83.12 94 ALA A O 1
ATOM 722 N N . GLU A 1 95 ? -17.074 -1.167 28.790 1.00 82.44 95 GLU A N 1
ATOM 723 C CA . GLU A 1 95 ? -18.431 -0.681 28.512 1.00 82.44 95 GLU A CA 1
ATOM 724 C C . GLU A 1 95 ? -18.480 0.089 27.184 1.00 82.44 95 GLU A C 1
ATOM 726 O O . GLU A 1 95 ? -19.391 -0.094 26.376 1.00 82.44 95 GLU A O 1
ATOM 731 N N . ASP A 1 96 ? -17.432 0.861 26.896 1.00 86.75 96 ASP A N 1
ATOM 732 C CA . ASP A 1 96 ? -17.293 1.627 25.658 1.00 86.75 96 ASP A CA 1
ATOM 733 C C . ASP A 1 96 ? -16.830 0.782 24.457 1.00 86.75 96 ASP A C 1
ATOM 735 O O . ASP A 1 96 ? -16.820 1.275 23.328 1.00 86.75 96 ASP A O 1
ATOM 739 N N . LEU A 1 97 ? -16.449 -0.489 24.651 1.00 89.81 97 LEU A N 1
ATOM 740 C CA . LEU A 1 97 ? -16.045 -1.377 23.549 1.00 89.81 97 LEU A CA 1
ATOM 741 C C . LEU A 1 97 ? -17.218 -1.765 22.641 1.00 89.81 97 LEU A C 1
ATOM 743 O O . LEU A 1 97 ? -17.005 -2.007 21.451 1.00 89.81 97 LEU A O 1
ATOM 747 N N . GLY A 1 98 ? -18.440 -1.829 23.177 1.00 90.50 98 GLY A N 1
ATOM 748 C CA . GLY A 1 98 ? -19.628 -2.280 22.444 1.00 90.50 98 GLY A CA 1
ATOM 749 C C . GLY A 1 98 ? -19.848 -1.535 21.119 1.00 90.50 98 GLY A C 1
ATOM 750 O O . GLY A 1 98 ? -19.886 -2.179 20.068 1.00 90.50 98 GLY A O 1
ATOM 751 N N . PRO A 1 99 ? -19.908 -0.190 21.120 1.00 92.50 99 PRO A N 1
ATOM 752 C CA . PRO A 1 99 ? -20.039 0.612 19.903 1.00 92.50 99 PRO A CA 1
ATOM 753 C C . PRO A 1 99 ? -18.930 0.383 18.864 1.00 92.50 99 PRO A C 1
ATOM 755 O O . PRO A 1 99 ? -19.203 0.374 17.663 1.00 92.50 99 PRO A O 1
ATOM 758 N N . TRP A 1 100 ? -17.685 0.162 19.301 1.00 93.69 100 TRP A N 1
ATOM 759 C CA . TRP A 1 100 ? -16.564 -0.129 18.398 1.00 93.69 100 TRP A CA 1
ATOM 760 C C . TRP A 1 100 ? -16.722 -1.478 17.712 1.00 93.69 100 TRP A C 1
ATOM 762 O O . TRP A 1 100 ? -16.521 -1.587 16.501 1.00 93.69 100 TRP A O 1
ATOM 772 N N . VAL A 1 101 ? -17.104 -2.499 18.478 1.00 92.50 101 VAL A N 1
ATOM 773 C CA . VAL A 1 101 ? -17.364 -3.837 17.950 1.00 92.50 101 VAL A CA 1
ATOM 774 C C . VAL A 1 101 ? -18.559 -3.806 16.998 1.00 92.50 101 VAL A C 1
ATOM 776 O O . VAL A 1 101 ? -18.454 -4.337 15.901 1.00 92.50 101 VAL A O 1
ATOM 779 N N . ALA A 1 102 ? -19.644 -3.109 17.343 1.00 90.88 102 ALA A N 1
ATOM 780 C CA . ALA A 1 102 ? -20.821 -2.979 16.481 1.00 90.88 102 ALA A CA 1
ATOM 781 C C . ALA A 1 102 ? -20.520 -2.236 15.165 1.00 90.88 102 ALA A C 1
ATOM 783 O O . ALA A 1 102 ? -21.036 -2.592 14.104 1.00 90.88 102 ALA A O 1
ATOM 784 N N . ALA A 1 103 ? -19.672 -1.201 15.197 1.00 92.06 103 ALA A N 1
ATOM 785 C CA . ALA A 1 103 ? -19.180 -0.553 13.981 1.00 92.06 103 ALA A CA 1
ATOM 786 C C . ALA A 1 103 ? -18.356 -1.523 13.125 1.00 92.06 103 ALA A C 1
ATOM 788 O O . ALA A 1 103 ? -18.574 -1.619 11.919 1.00 92.06 103 ALA A O 1
ATOM 789 N N . TRP A 1 104 ? -17.464 -2.292 13.750 1.00 91.94 104 TRP A N 1
ATOM 790 C CA . TRP A 1 104 ? -16.687 -3.308 13.052 1.00 91.94 104 TRP A CA 1
ATOM 791 C C . TRP A 1 104 ? -17.547 -4.430 12.476 1.00 91.94 104 TRP A C 1
ATOM 793 O O . TRP A 1 104 ? -17.288 -4.827 11.354 1.00 91.94 104 TRP A O 1
ATOM 803 N N . GLU A 1 105 ? -18.577 -4.915 13.169 1.00 90.69 105 GLU A N 1
ATOM 804 C CA . GLU A 1 105 ? -19.453 -5.989 12.677 1.00 90.69 105 GLU A CA 1
ATOM 805 C C . GLU A 1 105 ? -20.238 -5.560 11.432 1.00 90.69 105 GLU A C 1
ATOM 807 O O . GLU A 1 105 ? -20.329 -6.321 10.467 1.00 90.69 105 GLU A O 1
ATOM 812 N N . ARG A 1 106 ? -20.725 -4.312 11.400 1.00 88.00 106 ARG A N 1
ATOM 813 C CA . ARG A 1 106 ? -21.380 -3.745 10.209 1.00 88.00 106 ARG A CA 1
ATOM 814 C C . ARG A 1 106 ? -20.439 -3.689 9.017 1.00 88.00 106 ARG A C 1
ATOM 816 O O . ARG A 1 106 ? -20.822 -4.063 7.911 1.00 88.00 106 ARG A O 1
ATOM 823 N N . ILE A 1 107 ? -19.200 -3.264 9.253 1.00 87.00 107 ILE A N 1
ATOM 824 C CA . ILE A 1 107 ? -18.191 -3.227 8.201 1.00 87.00 107 ILE A CA 1
ATOM 825 C C . ILE A 1 107 ? -17.778 -4.641 7.838 1.00 87.00 107 ILE A C 1
ATOM 827 O O . ILE A 1 107 ? -17.746 -4.931 6.669 1.00 87.00 107 ILE A O 1
ATOM 831 N N . ALA A 1 108 ? -17.520 -5.555 8.766 1.00 82.12 108 ALA A N 1
ATOM 832 C CA . ALA A 1 108 ? -17.097 -6.921 8.468 1.00 82.12 108 ALA A CA 1
ATOM 833 C C . ALA A 1 108 ? -18.149 -7.682 7.643 1.00 82.12 108 ALA A C 1
ATOM 835 O O . ALA A 1 108 ? -17.782 -8.451 6.754 1.00 82.12 108 ALA A O 1
ATOM 836 N N . GLY A 1 109 ? -19.439 -7.402 7.866 1.00 70.69 109 GLY A N 1
ATOM 837 C CA . GLY A 1 109 ? -20.539 -7.895 7.034 1.00 70.69 109 GLY A CA 1
ATOM 838 C C . GLY A 1 109 ? -20.549 -7.351 5.594 1.00 70.69 109 GLY A C 1
ATOM 839 O O . GLY A 1 109 ? -21.024 -8.044 4.700 1.00 70.69 109 GLY A O 1
ATOM 840 N N . GLY A 1 110 ? -19.993 -6.156 5.344 1.00 61.44 110 GLY A N 1
ATOM 841 C CA . GLY A 1 110 ? -19.876 -5.522 4.011 1.00 61.44 110 GLY A CA 1
ATOM 842 C C . GLY A 1 110 ? -18.440 -5.323 3.476 1.00 61.44 110 GLY A C 1
ATOM 843 O O . GLY A 1 110 ? -18.233 -4.843 2.363 1.00 61.44 110 GLY A O 1
ATOM 844 N N . GLY A 1 111 ? -17.428 -5.682 4.260 1.00 57.25 111 GLY A N 1
ATOM 845 C CA . GLY A 1 111 ? -16.037 -5.208 4.188 1.00 57.25 111 GLY A CA 1
ATOM 846 C C . GLY A 1 111 ? -15.115 -6.178 3.471 1.00 57.25 111 GLY A C 1
ATOM 847 O O . GLY A 1 111 ? -14.022 -5.812 3.040 1.00 57.25 111 GLY A O 1
ATOM 848 N N . THR A 1 112 ? -15.608 -7.386 3.204 1.00 62.03 112 THR A N 1
ATOM 849 C CA . THR A 1 112 ? -15.073 -8.267 2.161 1.00 62.03 112 THR A CA 1
ATOM 850 C C . THR A 1 112 ? -14.897 -7.519 0.838 1.00 62.03 112 THR A C 1
ATOM 852 O O . THR A 1 112 ? -13.883 -7.709 0.170 1.00 62.03 112 THR A O 1
ATOM 855 N N . HIS A 1 113 ? -15.802 -6.597 0.492 1.00 61.81 113 HIS A N 1
ATOM 856 C CA . HIS A 1 113 ? -15.695 -5.808 -0.735 1.00 61.81 113 HIS A CA 1
ATOM 857 C C . HIS A 1 113 ? -14.565 -4.761 -0.694 1.00 61.81 113 HIS A C 1
ATOM 859 O O . HIS A 1 113 ? -13.809 -4.624 -1.655 1.00 61.81 113 HIS A O 1
ATOM 865 N N . ALA A 1 114 ? -14.387 -4.050 0.425 1.00 59.66 114 ALA A N 1
ATOM 866 C CA . ALA A 1 114 ? -13.310 -3.066 0.581 1.00 59.66 114 ALA A CA 1
ATOM 867 C C . ALA A 1 114 ? -11.920 -3.730 0.615 1.00 59.66 114 ALA A C 1
ATOM 869 O O . ALA A 1 114 ? -10.969 -3.235 -0.001 1.00 59.66 114 ALA A O 1
ATOM 870 N N . MET A 1 115 ? -11.813 -4.890 1.269 1.00 70.00 115 MET A N 1
ATOM 871 C CA . MET A 1 115 ? -10.597 -5.702 1.277 1.00 70.00 115 MET A CA 1
ATOM 872 C C . MET A 1 115 ? -10.263 -6.239 -0.119 1.00 70.00 115 MET A C 1
ATOM 874 O O . MET A 1 115 ? -9.100 -6.187 -0.527 1.00 70.00 115 MET A O 1
ATOM 878 N N . GLU A 1 116 ? -11.269 -6.688 -0.872 1.00 72.81 116 GLU A N 1
ATOM 879 C CA . GLU A 1 116 ? -11.090 -7.136 -2.253 1.00 72.81 116 GLU A CA 1
ATOM 880 C C . GLU A 1 116 ? -10.630 -5.988 -3.162 1.00 72.81 116 GLU A C 1
ATOM 882 O O . GLU A 1 116 ? -9.664 -6.139 -3.908 1.00 72.81 116 GLU A O 1
ATOM 887 N N . LEU A 1 117 ? -11.208 -4.791 -3.030 1.00 71.81 117 LEU A N 1
ATOM 888 C CA . LEU A 1 117 ? -10.747 -3.609 -3.765 1.00 71.81 117 LEU A CA 1
ATOM 889 C C . LEU A 1 117 ? -9.291 -3.244 -3.439 1.00 71.81 117 LEU A C 1
ATOM 891 O O . LEU A 1 117 ? -8.516 -2.940 -4.348 1.00 71.81 117 LEU A O 1
ATOM 895 N N . ASN A 1 118 ? -8.880 -3.296 -2.170 1.00 71.81 118 ASN A N 1
ATOM 896 C CA . ASN A 1 118 ? -7.484 -3.053 -1.795 1.00 71.81 118 ASN A CA 1
ATOM 897 C C . ASN A 1 118 ? -6.541 -4.148 -2.317 1.00 71.81 118 ASN A C 1
ATOM 899 O O . ASN A 1 118 ? -5.447 -3.838 -2.796 1.00 71.81 118 ASN A O 1
ATOM 903 N N . ARG A 1 119 ? -6.973 -5.414 -2.309 1.00 82.62 119 ARG A N 1
ATOM 904 C CA . ARG A 1 119 ? -6.231 -6.530 -2.910 1.00 82.62 119 ARG A CA 1
ATOM 905 C C . ARG A 1 119 ? -6.040 -6.331 -4.414 1.00 82.62 119 ARG A C 1
ATOM 907 O O . ARG A 1 119 ? -4.930 -6.518 -4.914 1.00 82.62 119 ARG A O 1
ATOM 914 N N . LEU A 1 120 ? -7.090 -5.914 -5.119 1.00 80.38 120 LEU A N 1
ATOM 915 C CA . LEU A 1 120 ? -7.048 -5.608 -6.548 1.00 80.38 120 LEU A CA 1
ATOM 916 C C . LEU A 1 120 ? -6.128 -4.415 -6.839 1.00 80.38 120 LEU A C 1
ATOM 918 O O . LEU A 1 120 ? -5.286 -4.500 -7.733 1.00 80.38 120 LEU A O 1
ATOM 922 N N . ARG A 1 121 ? -6.201 -3.336 -6.048 1.00 80.69 121 ARG A N 1
ATOM 923 C CA . ARG A 1 121 ? -5.293 -2.178 -6.164 1.00 80.69 121 ARG A CA 1
ATOM 924 C C . ARG A 1 121 ? -3.827 -2.577 -6.003 1.00 80.69 121 ARG A C 1
ATOM 926 O O . ARG A 1 121 ? -2.987 -2.174 -6.808 1.00 80.69 121 ARG A O 1
ATOM 933 N N . GLU A 1 122 ? -3.514 -3.397 -5.003 1.00 81.19 122 GLU A N 1
ATOM 934 C CA . GLU A 1 122 ? -2.151 -3.882 -4.775 1.00 81.19 122 GLU A CA 1
ATOM 935 C C . GLU A 1 122 ? -1.686 -4.831 -5.893 1.00 81.19 122 GLU A C 1
ATOM 937 O O . GLU A 1 122 ? -0.540 -4.750 -6.340 1.00 81.19 122 GLU A O 1
ATOM 942 N N . GLN A 1 123 ? -2.568 -5.688 -6.422 1.00 90.50 123 GLN A N 1
ATOM 943 C CA . GLN A 1 123 ? -2.260 -6.491 -7.610 1.00 90.50 123 GLN A CA 1
ATOM 944 C C . GLN A 1 123 ? -1.929 -5.621 -8.825 1.00 90.50 123 GLN A C 1
ATOM 946 O O . GLN A 1 123 ? -0.938 -5.893 -9.508 1.00 90.50 123 GLN A O 1
ATOM 951 N N . VAL A 1 124 ? -2.719 -4.576 -9.084 1.00 92.94 124 VAL A N 1
ATOM 952 C CA . VAL A 1 124 ? -2.462 -3.624 -10.172 1.00 92.94 124 VAL A CA 1
ATOM 953 C C . VAL A 1 124 ? -1.102 -2.963 -9.969 1.00 92.94 124 VAL A C 1
ATOM 955 O O . VAL A 1 124 ? -0.259 -3.040 -10.857 1.00 92.94 124 VAL A O 1
ATOM 958 N N . ARG A 1 125 ? -0.827 -2.426 -8.774 1.00 90.12 125 ARG A N 1
ATOM 959 C CA . ARG A 1 125 ? 0.468 -1.814 -8.440 1.00 90.12 125 ARG A CA 1
ATOM 960 C C . ARG A 1 125 ? 1.640 -2.768 -8.691 1.00 90.12 125 ARG A C 1
ATOM 962 O O . ARG A 1 125 ? 2.637 -2.368 -9.293 1.00 90.12 125 ARG A O 1
ATOM 969 N N . ARG A 1 126 ? 1.536 -4.029 -8.261 1.00 93.06 126 ARG A N 1
ATOM 970 C CA . ARG A 1 126 ? 2.580 -5.048 -8.479 1.00 93.06 126 ARG A CA 1
ATOM 971 C C . ARG A 1 126 ? 2.807 -5.338 -9.954 1.00 93.06 126 ARG A C 1
ATOM 973 O O . ARG A 1 126 ? 3.959 -5.434 -10.372 1.00 93.06 126 ARG A O 1
ATOM 980 N N . ARG A 1 127 ? 1.731 -5.459 -10.736 1.00 95.75 127 ARG A N 1
ATOM 981 C CA . ARG A 1 127 ? 1.817 -5.656 -12.188 1.00 95.75 127 ARG A CA 1
ATOM 982 C C . ARG A 1 127 ? 2.495 -4.470 -12.860 1.00 95.75 127 ARG A C 1
ATOM 984 O O . ARG A 1 127 ? 3.426 -4.688 -13.626 1.00 95.75 127 ARG A O 1
ATOM 991 N N . THR A 1 128 ? 2.115 -3.245 -12.505 1.00 93.81 128 THR A N 1
ATOM 992 C CA . THR A 1 128 ? 2.737 -2.031 -13.045 1.00 93.81 128 THR A CA 1
ATOM 993 C C . THR A 1 128 ? 4.231 -1.987 -12.732 1.00 93.81 128 THR A C 1
ATOM 995 O O . THR A 1 128 ? 5.034 -1.811 -13.638 1.00 93.81 128 THR A O 1
ATOM 998 N N . LEU A 1 129 ? 4.634 -2.242 -11.482 1.00 93.50 129 LEU A N 1
ATOM 999 C CA . LEU A 1 129 ? 6.053 -2.262 -11.100 1.00 93.50 129 LEU A CA 1
ATOM 1000 C C . LEU A 1 129 ? 6.846 -3.367 -11.808 1.00 93.50 129 LEU A C 1
ATOM 1002 O O . LEU A 1 129 ? 7.994 -3.152 -12.197 1.00 93.50 129 LEU A O 1
ATOM 1006 N N . ALA A 1 130 ? 6.255 -4.552 -11.962 1.00 94.25 130 ALA A N 1
ATOM 1007 C CA . ALA A 1 130 ? 6.875 -5.644 -12.703 1.00 94.25 130 ALA A CA 1
ATOM 1008 C C . ALA A 1 130 ? 7.052 -5.279 -14.182 1.00 94.25 130 ALA A C 1
ATOM 1010 O O . ALA A 1 130 ? 8.106 -5.563 -14.747 1.00 94.25 130 ALA A O 1
ATOM 1011 N N . GLN A 1 131 ? 6.064 -4.608 -14.777 1.00 94.38 131 GLN A N 1
ATOM 1012 C CA . GLN A 1 131 ? 6.137 -4.141 -16.154 1.00 94.38 131 GLN A CA 1
ATOM 1013 C C . GLN A 1 131 ? 7.229 -3.085 -16.320 1.00 94.38 131 GLN A C 1
ATOM 1015 O O . GLN A 1 131 ? 8.141 -3.288 -17.108 1.00 94.38 131 GLN A O 1
ATOM 1020 N N . THR A 1 132 ? 7.255 -2.054 -15.473 1.00 95.19 132 THR A N 1
ATOM 1021 C CA . THR A 1 132 ? 8.300 -1.020 -15.521 1.00 95.19 132 THR A CA 1
ATOM 1022 C C . THR A 1 132 ? 9.708 -1.602 -15.365 1.00 95.19 132 THR A C 1
ATOM 1024 O O . THR A 1 132 ? 10.655 -1.115 -15.978 1.00 95.19 132 THR A O 1
ATOM 1027 N N . ARG A 1 133 ? 9.880 -2.660 -14.560 1.00 96.94 133 ARG A N 1
ATOM 1028 C CA . ARG A 1 133 ? 11.167 -3.367 -14.448 1.00 96.94 13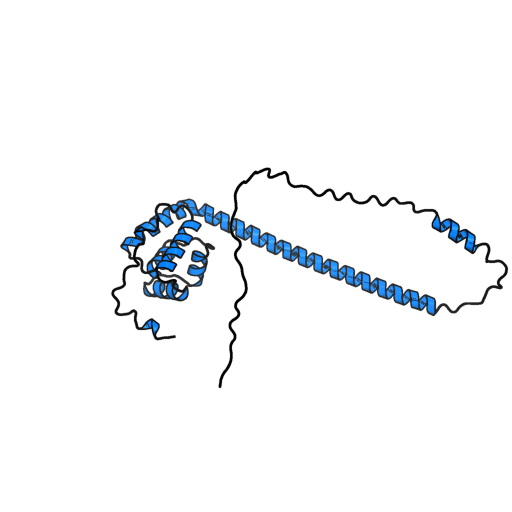3 ARG A CA 1
ATOM 1029 C C . ARG A 1 133 ? 11.552 -4.077 -15.743 1.00 96.94 133 ARG A C 1
ATOM 1031 O O . ARG A 1 133 ? 12.718 -4.008 -16.118 1.00 96.94 133 ARG A O 1
ATOM 1038 N N . LYS A 1 134 ? 10.598 -4.741 -16.403 1.00 96.00 134 LYS A N 1
ATOM 1039 C CA . LYS A 1 134 ? 10.816 -5.374 -17.711 1.00 96.00 134 LYS A CA 1
ATOM 1040 C C . LYS A 1 134 ? 11.160 -4.329 -18.768 1.00 96.00 134 LYS A C 1
ATOM 1042 O O . LYS A 1 134 ? 12.184 -4.474 -19.421 1.00 96.00 134 LYS A O 1
ATOM 1047 N N . ASP A 1 135 ? 10.383 -3.252 -18.846 1.00 93.94 135 ASP A N 1
ATOM 1048 C CA . ASP A 1 135 ? 10.593 -2.167 -19.809 1.00 93.94 135 ASP A CA 1
ATOM 1049 C C . ASP A 1 135 ? 11.968 -1.513 -19.604 1.00 93.94 135 ASP A C 1
ATOM 1051 O O . ASP A 1 135 ? 12.721 -1.308 -20.552 1.00 93.94 135 ASP A O 1
ATOM 1055 N N . LYS A 1 136 ? 12.357 -1.258 -18.346 1.00 97.94 136 LYS A N 1
ATOM 1056 C CA . LYS A 1 136 ? 13.685 -0.720 -18.019 1.00 97.94 136 LYS A CA 1
ATOM 1057 C C . LYS A 1 136 ? 14.814 -1.680 -18.408 1.00 97.94 136 LYS A C 1
ATOM 1059 O O . LYS A 1 136 ? 15.855 -1.223 -18.872 1.00 97.94 136 LYS A O 1
ATOM 1064 N N . ALA A 1 137 ? 14.638 -2.984 -18.198 1.00 96.81 137 ALA A N 1
ATOM 1065 C CA . ALA A 1 137 ? 15.629 -3.987 -18.587 1.00 96.81 137 ALA A CA 1
ATOM 1066 C C . ALA A 1 137 ? 15.757 -4.091 -20.114 1.00 96.81 137 ALA A C 1
ATOM 1068 O O . ALA A 1 137 ? 16.871 -4.190 -20.622 1.00 96.81 137 ALA A O 1
ATOM 1069 N N . GLN A 1 138 ? 14.637 -4.005 -20.835 1.00 97.50 138 GLN A N 1
ATOM 1070 C CA . GLN A 1 138 ? 14.625 -3.983 -22.294 1.00 97.50 138 GLN A CA 1
ATOM 1071 C C . GLN A 1 138 ? 15.340 -2.741 -22.833 1.00 97.50 138 GLN A C 1
ATOM 1073 O O . GLN A 1 138 ? 16.246 -2.873 -23.650 1.00 97.50 138 GLN A O 1
ATOM 1078 N N . LEU A 1 139 ? 15.021 -1.556 -22.305 1.00 97.56 139 LEU A N 1
ATOM 1079 C CA . LEU A 1 139 ? 15.699 -0.318 -22.690 1.00 97.56 139 LEU A CA 1
ATOM 1080 C C . LEU A 1 139 ? 17.209 -0.387 -22.409 1.00 97.56 139 LEU A C 1
ATOM 1082 O O . LEU A 1 139 ? 18.013 0.071 -23.213 1.00 97.56 139 LEU A O 1
ATOM 1086 N N . ALA A 1 140 ? 17.616 -0.986 -21.285 1.00 98.00 140 ALA A N 1
ATOM 1087 C CA . ALA A 1 140 ? 19.031 -1.179 -20.970 1.00 98.00 140 ALA A CA 1
ATOM 1088 C C . ALA A 1 140 ? 19.735 -2.119 -21.967 1.00 98.00 140 ALA A C 1
ATOM 1090 O O . ALA A 1 140 ? 20.875 -1.855 -22.345 1.00 98.00 140 ALA A O 1
ATOM 1091 N N . ALA A 1 141 ? 19.061 -3.182 -22.418 1.00 98.06 141 ALA A N 1
ATOM 1092 C CA . ALA A 1 141 ? 19.587 -4.084 -23.441 1.00 98.06 141 ALA A CA 1
A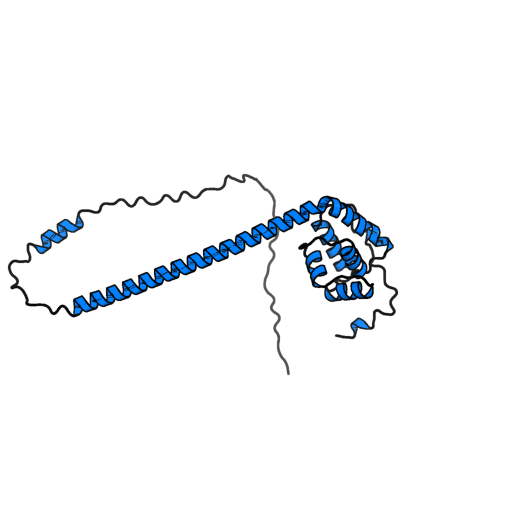TOM 1093 C C . ALA A 1 141 ? 19.705 -3.390 -24.810 1.00 98.06 141 ALA A C 1
ATOM 1095 O O . ALA A 1 141 ? 20.732 -3.517 -25.471 1.00 98.06 141 ALA A O 1
ATOM 1096 N N . GLU A 1 142 ? 18.703 -2.601 -25.206 1.00 98.31 142 GLU A N 1
ATOM 1097 C CA . GLU A 1 142 ? 18.740 -1.811 -26.446 1.00 98.31 142 GLU A CA 1
ATOM 1098 C C . GLU A 1 142 ? 19.894 -0.799 -26.439 1.00 98.31 142 GLU A C 1
ATOM 1100 O O . GLU A 1 142 ? 20.648 -0.707 -27.407 1.00 98.31 142 GLU A O 1
ATOM 1105 N N . VAL A 1 143 ? 20.097 -0.091 -25.322 1.00 98.44 143 VAL A N 1
ATOM 1106 C CA . VAL A 1 143 ? 21.224 0.842 -25.159 1.00 98.44 143 VAL A CA 1
ATOM 1107 C C . VAL A 1 143 ? 22.572 0.129 -25.290 1.00 98.44 143 VAL A C 1
ATOM 1109 O O . VAL A 1 143 ? 23.495 0.676 -25.895 1.00 98.44 143 VAL A O 1
ATOM 1112 N N . GLN A 1 144 ? 22.697 -1.089 -24.761 1.00 98.19 144 GLN A N 1
ATOM 1113 C CA . GLN A 1 144 ? 23.926 -1.872 -24.867 1.00 98.19 144 GLN A CA 1
ATOM 1114 C C . GLN A 1 144 ? 24.216 -2.291 -26.318 1.00 98.19 144 GLN A C 1
ATOM 1116 O O . GLN A 1 144 ? 25.338 -2.108 -26.785 1.00 98.19 144 GLN A O 1
ATOM 1121 N N . ILE A 1 145 ? 23.200 -2.757 -27.053 1.00 98.50 145 ILE A N 1
ATOM 1122 C CA . ILE A 1 145 ? 23.328 -3.108 -28.478 1.00 98.50 145 ILE A CA 1
ATOM 1123 C C . ILE A 1 145 ? 23.762 -1.886 -29.298 1.00 98.50 145 ILE A C 1
ATOM 1125 O O . ILE A 1 145 ? 24.685 -1.972 -30.107 1.00 98.50 145 ILE A O 1
ATOM 1129 N N .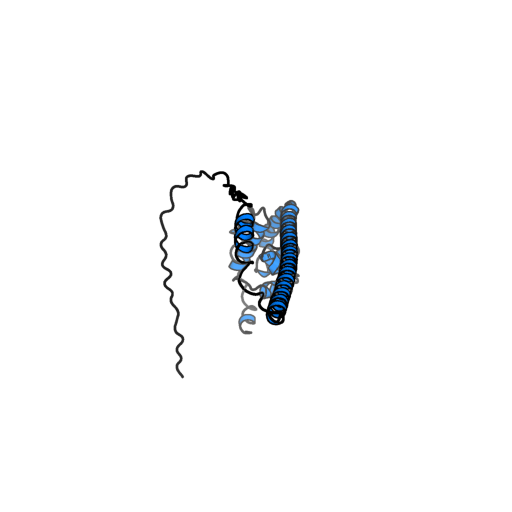 LEU A 1 146 ? 23.134 -0.727 -29.076 1.00 97.38 146 LEU A N 1
ATOM 1130 C CA . LEU A 1 146 ? 23.492 0.509 -29.780 1.00 97.38 146 LEU A CA 1
ATOM 1131 C C . LEU A 1 146 ? 24.928 0.949 -29.482 1.00 97.38 146 LEU A C 1
ATOM 1133 O O . LEU A 1 146 ? 25.621 1.456 -30.365 1.00 97.38 146 LEU A O 1
ATOM 1137 N N . LYS A 1 147 ? 25.393 0.743 -28.248 1.00 98.31 147 LYS A N 1
ATOM 1138 C CA . LYS A 1 147 ? 26.773 1.039 -27.865 1.00 98.31 147 LYS A CA 1
ATOM 1139 C C . LYS A 1 147 ? 27.765 0.151 -28.620 1.00 98.31 147 LYS A C 1
ATOM 1141 O O . LYS A 1 147 ? 28.721 0.671 -29.184 1.00 98.31 147 LYS A O 1
ATOM 1146 N N . GLU A 1 148 ? 27.500 -1.150 -28.699 1.00 98.56 148 GLU A N 1
ATOM 1147 C CA . GLU A 1 148 ? 28.328 -2.103 -29.453 1.00 98.56 148 GLU A CA 1
ATOM 1148 C C . GLU A 1 148 ? 28.360 -1.774 -30.953 1.00 98.56 148 GLU A C 1
ATOM 1150 O O . GLU A 1 148 ? 29.421 -1.805 -31.577 1.00 98.56 148 GLU A O 1
ATOM 1155 N N . GLN A 1 149 ? 27.223 -1.374 -31.531 1.00 98.31 149 GLN A N 1
ATOM 1156 C CA . GLN A 1 149 ? 27.163 -0.904 -32.918 1.00 98.31 149 GLN A CA 1
ATOM 1157 C C . GLN A 1 149 ? 28.001 0.360 -33.137 1.00 98.31 149 GLN A C 1
ATOM 1159 O O . GLN A 1 149 ? 28.734 0.451 -34.124 1.00 98.31 149 GLN A O 1
ATOM 1164 N N . ALA A 1 150 ? 27.920 1.329 -32.223 1.00 98.38 150 ALA A N 1
ATOM 1165 C CA . ALA A 1 150 ? 28.703 2.557 -32.303 1.00 98.38 150 ALA A CA 1
ATOM 1166 C C . ALA A 1 150 ? 30.210 2.282 -32.193 1.00 98.38 150 ALA A C 1
ATOM 1168 O O . ALA A 1 150 ? 30.994 2.870 -32.939 1.00 98.38 150 ALA A O 1
ATOM 1169 N N . ASP A 1 151 ? 30.616 1.376 -31.304 1.00 98.19 151 ASP A N 1
ATOM 1170 C CA . ASP A 1 151 ? 32.016 0.984 -31.146 1.00 98.19 151 ASP A CA 1
ATOM 1171 C C . ASP A 1 151 ? 32.527 0.223 -32.384 1.00 98.19 151 ASP A C 1
ATOM 1173 O O . ASP A 1 151 ? 33.593 0.556 -32.902 1.00 98.19 151 ASP A O 1
ATOM 1177 N N . SER A 1 152 ? 31.721 -0.669 -32.975 1.00 98.50 152 SER A N 1
ATOM 1178 C CA . SER A 1 152 ? 32.061 -1.322 -34.250 1.00 98.50 152 SER A CA 1
ATOM 1179 C C . SER A 1 152 ? 32.209 -0.322 -35.404 1.00 98.50 152 SER A C 1
ATOM 1181 O O . SER A 1 152 ? 33.156 -0.408 -36.188 1.00 98.50 152 SER A O 1
ATOM 1183 N N . LEU A 1 153 ? 31.312 0.666 -35.509 1.00 98.62 153 LEU A N 1
ATOM 1184 C CA . LEU A 1 153 ? 31.418 1.720 -36.523 1.00 98.62 153 LEU A CA 1
ATOM 1185 C C . LEU A 1 153 ? 32.684 2.563 -36.335 1.00 98.62 153 LEU A C 1
ATOM 1187 O O . LEU A 1 153 ? 33.353 2.886 -37.318 1.00 98.62 153 LEU A O 1
ATOM 1191 N N . ARG A 1 154 ? 33.054 2.885 -35.089 1.00 98.50 154 ARG A N 1
ATOM 1192 C CA . ARG A 1 154 ? 34.312 3.588 -34.787 1.00 98.50 154 ARG A CA 1
ATOM 1193 C C . ARG A 1 154 ? 35.525 2.784 -35.251 1.00 98.50 154 ARG A C 1
ATOM 1195 O O . ARG A 1 154 ? 36.401 3.346 -35.904 1.00 98.50 154 ARG A O 1
ATOM 1202 N N . GLU A 1 155 ? 35.565 1.483 -34.979 1.00 98.38 155 GLU A N 1
ATOM 1203 C CA . GLU A 1 155 ? 36.648 0.602 -35.436 1.00 98.38 155 GLU A CA 1
ATOM 1204 C C . GLU A 1 155 ? 36.725 0.522 -36.967 1.00 98.38 155 GLU A C 1
ATOM 1206 O O . GLU A 1 155 ? 37.812 0.627 -37.542 1.00 98.38 155 GLU A O 1
ATOM 1211 N N . GLN A 1 156 ? 35.578 0.413 -37.646 1.00 98.06 156 GLN A N 1
ATOM 1212 C CA . GLN A 1 156 ? 35.512 0.429 -39.110 1.00 98.06 156 GLN A CA 1
ATOM 1213 C C . GLN A 1 156 ? 36.041 1.745 -39.692 1.00 98.06 156 GLN A C 1
ATOM 1215 O O . GLN A 1 156 ? 36.793 1.720 -40.669 1.00 98.06 156 GLN A O 1
ATOM 1220 N N . MET A 1 157 ? 35.692 2.886 -39.087 1.00 98.50 157 MET A N 1
ATOM 1221 C CA . MET A 1 157 ? 36.198 4.196 -39.502 1.00 98.50 157 MET A CA 1
ATOM 1222 C C . MET A 1 157 ? 37.716 4.306 -39.323 1.00 98.50 157 MET A C 1
ATOM 1224 O O . MET A 1 157 ? 38.400 4.734 -40.253 1.00 98.50 157 MET A O 1
ATOM 1228 N N . ILE A 1 158 ? 38.258 3.863 -38.182 1.00 98.31 158 ILE A N 1
ATOM 1229 C CA . ILE A 1 158 ? 39.710 3.849 -37.928 1.00 98.31 158 ILE A CA 1
ATOM 1230 C C . ILE A 1 158 ? 40.427 2.967 -38.959 1.00 98.31 158 ILE A C 1
ATOM 1232 O O . ILE A 1 158 ? 41.430 3.378 -39.546 1.00 98.31 158 ILE A O 1
ATOM 1236 N N . ALA A 1 159 ? 39.901 1.771 -39.235 1.00 97.44 159 ALA A N 1
ATOM 1237 C CA . ALA A 1 159 ? 40.475 0.865 -40.225 1.00 97.44 159 ALA A CA 1
ATOM 1238 C C . ALA A 1 159 ? 40.419 1.451 -41.647 1.00 97.44 159 ALA A C 1
ATOM 1240 O O . ALA A 1 159 ? 41.381 1.330 -42.410 1.00 97.44 159 ALA A O 1
ATOM 1241 N N . ALA A 1 160 ? 39.316 2.107 -42.016 1.00 97.31 160 ALA A N 1
ATOM 1242 C CA . ALA A 1 160 ? 39.187 2.799 -43.295 1.00 97.31 160 ALA A CA 1
ATOM 1243 C C . ALA A 1 160 ? 40.214 3.934 -43.426 1.00 97.31 160 ALA A C 1
ATOM 1245 O O . ALA A 1 160 ? 40.875 4.050 -44.459 1.00 97.31 160 ALA A O 1
ATOM 1246 N N . GLU A 1 161 ? 40.419 4.717 -42.366 1.00 97.06 161 GLU A N 1
ATOM 1247 C CA . GLU A 1 161 ? 41.429 5.772 -42.344 1.00 97.06 161 GLU A CA 1
ATOM 1248 C C . GLU A 1 161 ? 42.852 5.206 -42.492 1.00 97.06 161 GLU A C 1
ATOM 1250 O O . GLU A 1 161 ? 43.648 5.706 -43.289 1.00 97.06 161 GLU A O 1
ATOM 1255 N N . GLN A 1 162 ? 43.174 4.116 -41.794 1.00 96.06 162 GLN A N 1
ATOM 1256 C CA . GLN A 1 162 ? 44.468 3.437 -41.920 1.00 96.06 162 GLN A CA 1
ATOM 1257 C C . GLN A 1 162 ? 44.698 2.868 -43.330 1.00 96.06 162 GLN A C 1
ATOM 1259 O O . GLN A 1 162 ? 45.814 2.941 -43.857 1.00 96.06 162 GLN A O 1
ATOM 1264 N N . ARG A 1 163 ? 43.651 2.350 -43.987 1.00 96.19 163 ARG A N 1
ATOM 1265 C CA . ARG A 1 163 ? 43.710 1.919 -45.396 1.00 96.19 163 ARG A CA 1
ATOM 1266 C C . ARG A 1 163 ? 44.009 3.092 -46.328 1.00 96.19 163 ARG A C 1
ATOM 1268 O O . ARG A 1 163 ? 44.869 2.967 -47.195 1.00 96.19 163 ARG A O 1
ATOM 1275 N N . LEU A 1 164 ? 43.362 4.239 -46.118 1.00 94.19 164 LEU A N 1
ATOM 1276 C CA . LEU A 1 164 ? 43.631 5.450 -46.899 1.00 94.19 164 LEU A CA 1
ATOM 1277 C C . LEU A 1 164 ? 45.065 5.955 -46.691 1.00 94.19 164 LEU A C 1
ATOM 1279 O O . LEU A 1 164 ? 45.728 6.319 -47.657 1.00 94.19 164 LEU A O 1
ATOM 1283 N N . ARG A 1 165 ? 45.573 5.929 -45.452 1.00 93.94 165 ARG A N 1
ATOM 1284 C CA . ARG A 1 165 ? 46.952 6.343 -45.131 1.00 93.94 165 ARG A CA 1
ATOM 1285 C C . ARG A 1 165 ? 48.016 5.399 -45.703 1.00 93.94 165 ARG A C 1
ATOM 1287 O O . ARG A 1 165 ? 49.078 5.862 -46.108 1.00 93.94 165 ARG A O 1
ATOM 1294 N N . SER A 1 166 ? 47.756 4.091 -45.730 1.00 92.75 166 SER A N 1
ATOM 1295 C CA . SER A 1 166 ? 48.702 3.080 -46.238 1.00 92.75 166 SER A CA 1
ATOM 1296 C C . SER A 1 166 ? 48.682 2.922 -47.760 1.00 92.75 166 SER A C 1
ATOM 1298 O O . SER A 1 166 ? 49.650 2.407 -48.329 1.00 92.75 166 SER A O 1
ATOM 1300 N N . ALA A 1 167 ? 47.634 3.402 -48.436 1.00 92.00 167 ALA A N 1
ATOM 1301 C CA . ALA A 1 167 ? 47.575 3.502 -49.888 1.00 92.00 167 ALA A CA 1
ATOM 1302 C C . ALA A 1 167 ? 48.616 4.518 -50.398 1.00 92.00 167 ALA A C 1
ATOM 1304 O O . ALA A 1 167 ? 48.330 5.681 -50.673 1.00 92.00 167 ALA A O 1
ATOM 1305 N N . LYS A 1 168 ? 49.869 4.064 -50.515 1.00 75.19 168 LYS A N 1
ATOM 1306 C CA . LYS A 1 168 ? 50.987 4.822 -51.083 1.00 75.19 168 LYS A CA 1
ATOM 1307 C C . LYS A 1 168 ? 50.578 5.281 -52.489 1.00 75.19 168 LYS A C 1
ATOM 1309 O O . LYS A 1 168 ? 50.164 4.429 -53.279 1.00 75.19 168 LYS A O 1
ATOM 1314 N N . PRO A 1 169 ? 50.678 6.579 -52.832 1.00 71.06 169 PRO A N 1
ATOM 1315 C CA . PRO A 1 169 ? 50.251 7.072 -54.135 1.00 71.06 169 PRO A CA 1
ATOM 1316 C C . PRO A 1 169 ? 51.090 6.396 -55.222 1.00 71.06 169 PRO A C 1
ATOM 1318 O O . PRO A 1 169 ? 52.259 6.722 -55.438 1.00 71.06 169 PRO A O 1
ATOM 1321 N N . LYS A 1 170 ? 50.506 5.392 -55.878 1.00 62.34 170 LYS A N 1
ATOM 1322 C CA . LYS A 1 170 ? 51.148 4.635 -56.946 1.00 62.34 170 LYS A CA 1
ATOM 1323 C C . LYS A 1 170 ? 51.112 5.518 -58.190 1.00 62.34 170 LYS A C 1
ATOM 1325 O O . LYS A 1 170 ? 50.096 5.579 -58.864 1.00 62.34 170 LYS A O 1
ATOM 1330 N N . THR A 1 171 ? 52.220 6.230 -58.418 1.00 61.66 171 THR A N 1
ATOM 1331 C CA . THR A 1 171 ? 52.607 6.939 -59.654 1.00 61.66 171 THR A CA 1
ATOM 1332 C C . THR A 1 17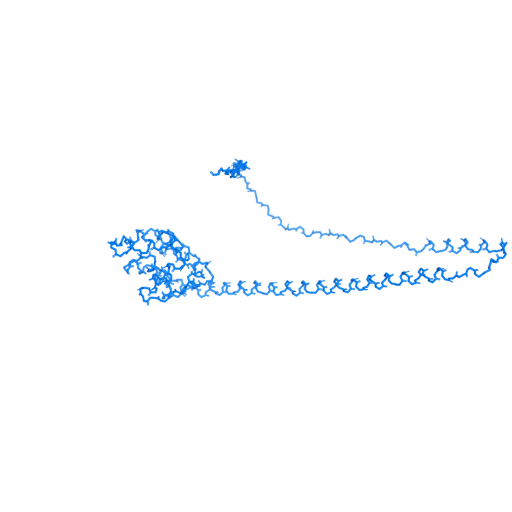1 ? 51.599 7.952 -60.211 1.00 61.66 171 THR A C 1
ATOM 1334 O O . THR A 1 171 ? 50.519 7.596 -60.663 1.00 61.66 171 THR A O 1
ATOM 1337 N N . ARG A 1 172 ? 52.002 9.229 -60.275 1.00 53.09 172 ARG A N 1
ATOM 1338 C CA . ARG A 1 172 ? 51.305 10.280 -61.039 1.00 53.09 172 ARG A CA 1
ATOM 1339 C C . ARG A 1 172 ? 51.044 9.798 -62.483 1.00 53.09 172 ARG A C 1
ATOM 1341 O O . ARG A 1 172 ? 52.024 9.644 -63.213 1.00 53.09 172 ARG A O 1
ATOM 1348 N N . PRO A 1 173 ? 49.791 9.604 -62.943 1.00 54.75 173 PRO A N 1
ATOM 1349 C CA . PRO A 1 173 ? 49.536 9.571 -64.375 1.00 54.75 173 PRO A CA 1
ATOM 1350 C C . PRO A 1 173 ? 49.830 10.967 -64.936 1.00 54.75 173 PRO A C 1
ATOM 1352 O O . PRO A 1 173 ? 49.452 11.981 -64.342 1.00 54.75 173 PRO A O 1
ATOM 1355 N N . SER A 1 174 ? 50.557 11.023 -66.052 1.00 55.78 174 SER A N 1
ATOM 1356 C CA . SER A 1 174 ? 50.906 12.273 -66.720 1.00 55.78 174 SER A CA 1
ATOM 1357 C C . SER A 1 174 ? 49.639 13.092 -67.020 1.00 55.78 174 SER A C 1
ATOM 1359 O O . SER A 1 174 ? 48.640 12.633 -67.575 1.00 55.78 174 SER A O 1
ATOM 1361 N N . THR A 1 175 ? 49.671 14.334 -66.563 1.00 56.25 175 THR A N 1
ATOM 1362 C CA . THR A 1 175 ? 48.547 15.220 -66.243 1.00 56.25 175 THR A CA 1
ATOM 1363 C C . THR A 1 175 ? 47.868 15.886 -67.443 1.00 56.25 175 THR A C 1
ATOM 1365 O O . THR A 1 175 ? 47.518 17.058 -67.363 1.00 56.25 175 THR A O 1
ATOM 1368 N N . ARG A 1 176 ? 47.637 15.204 -68.575 1.00 53.03 176 ARG A N 1
ATOM 1369 C CA . ARG A 1 176 ? 47.032 15.901 -69.738 1.00 53.03 176 ARG A CA 1
ATOM 1370 C C . ARG A 1 176 ? 45.770 15.330 -70.379 1.00 53.03 176 ARG A C 1
ATOM 1372 O O . ARG A 1 176 ? 45.224 16.019 -71.230 1.00 53.03 176 ARG A O 1
ATOM 1379 N N . ARG A 1 177 ? 45.232 14.169 -69.983 1.00 53.09 177 ARG A N 1
ATOM 1380 C CA . ARG A 1 177 ? 43.992 13.644 -70.620 1.00 53.09 177 ARG A CA 1
ATOM 1381 C C . ARG A 1 177 ? 42.834 13.241 -69.694 1.00 53.09 177 ARG A C 1
ATOM 1383 O O . ARG A 1 177 ? 41.758 12.966 -70.202 1.00 53.09 177 ARG A O 1
ATOM 1390 N N . ALA A 1 178 ? 42.994 13.251 -68.368 1.00 52.34 178 ALA A N 1
ATOM 1391 C CA . ALA A 1 178 ? 41.972 12.728 -67.442 1.00 52.34 178 ALA A CA 1
ATOM 1392 C C . ALA A 1 178 ? 41.014 13.780 -66.833 1.00 52.34 178 ALA A C 1
ATOM 1394 O O . ALA A 1 178 ? 40.001 13.415 -66.240 1.00 52.34 178 ALA A O 1
ATOM 1395 N N . LEU A 1 179 ? 41.300 15.079 -66.984 1.00 53.91 179 LEU A N 1
ATOM 1396 C CA . LEU A 1 179 ? 40.530 16.170 -66.358 1.00 53.91 179 LEU A CA 1
ATOM 1397 C C . LEU A 1 179 ? 39.124 16.385 -66.950 1.00 53.91 179 LEU A C 1
ATOM 1399 O O . LEU A 1 179 ? 38.306 17.052 -66.330 1.00 53.91 179 LEU A O 1
ATOM 1403 N N . THR A 1 180 ? 38.809 15.807 -68.109 1.00 56.44 180 THR A N 1
ATOM 1404 C CA . THR A 1 180 ? 37.486 15.943 -68.741 1.00 56.44 180 THR A CA 1
ATOM 1405 C C . THR A 1 180 ? 36.488 14.859 -68.327 1.00 56.44 180 THR A C 1
ATOM 1407 O O . THR A 1 180 ? 35.288 15.108 -68.366 1.00 56.44 180 THR A O 1
ATOM 1410 N N . ALA A 1 181 ? 36.939 13.684 -67.872 1.00 54.75 181 ALA A N 1
ATOM 1411 C CA . ALA A 1 181 ? 36.034 12.588 -67.506 1.00 54.75 181 ALA A CA 1
ATOM 1412 C C . ALA A 1 181 ? 35.501 12.696 -66.064 1.00 54.75 181 ALA A C 1
ATOM 1414 O O . ALA A 1 181 ? 34.334 12.402 -65.808 1.00 54.75 181 ALA A O 1
ATOM 1415 N N . ALA A 1 182 ? 36.325 13.159 -65.117 1.00 55.44 182 ALA A N 1
ATOM 1416 C CA . ALA A 1 182 ? 35.943 13.226 -63.702 1.00 55.44 182 ALA A CA 1
ATOM 1417 C C . ALA A 1 182 ? 34.880 14.304 -63.411 1.00 55.44 182 ALA A C 1
ATOM 1419 O O . ALA A 1 182 ? 34.009 14.104 -62.567 1.00 55.44 182 ALA A O 1
ATOM 1420 N N . THR A 1 183 ? 34.894 15.414 -64.152 1.00 57.56 183 THR A N 1
ATOM 1421 C CA . THR A 1 183 ? 33.904 16.494 -64.007 1.00 57.56 183 THR A CA 1
ATOM 1422 C C . THR A 1 183 ? 32.512 16.069 -64.488 1.00 57.56 183 THR A C 1
ATOM 1424 O O . THR A 1 183 ? 31.510 16.526 -63.949 1.00 57.56 183 THR A O 1
ATOM 1427 N N . LEU A 1 184 ? 32.428 15.146 -65.451 1.00 55.97 184 LEU A N 1
ATOM 1428 C CA . LEU A 1 184 ? 31.156 14.658 -65.997 1.00 55.97 184 LEU A CA 1
ATOM 1429 C C . LEU A 1 184 ? 30.462 13.648 -65.065 1.00 55.97 184 LEU A C 1
ATOM 1431 O O . LEU A 1 184 ? 29.238 13.635 -64.974 1.00 55.97 184 LEU A O 1
ATOM 1435 N N . ALA A 1 185 ? 31.228 12.855 -64.308 1.00 57.19 185 ALA A N 1
ATOM 1436 C CA . ALA A 1 185 ? 30.676 11.887 -63.356 1.00 57.19 185 ALA A CA 1
ATOM 1437 C C . ALA A 1 185 ? 30.086 12.546 -62.091 1.00 57.19 185 ALA A C 1
ATOM 1439 O O . ALA A 1 185 ? 29.077 12.079 -61.564 1.00 57.19 185 ALA A O 1
ATOM 1440 N N . LEU A 1 186 ? 30.667 13.660 -61.630 1.00 56.72 186 LEU A N 1
ATOM 1441 C CA . LEU A 1 186 ? 30.173 14.407 -60.463 1.00 56.72 186 LEU A CA 1
ATOM 1442 C C . LEU A 1 186 ? 28.857 15.153 -60.734 1.00 56.72 186 LEU A C 1
ATOM 1444 O O . LEU A 1 186 ? 28.047 15.302 -59.824 1.00 56.72 186 LEU A O 1
ATOM 1448 N N . VAL A 1 187 ? 28.603 15.558 -61.983 1.00 58.44 187 VAL A N 1
ATOM 1449 C CA . VAL A 1 187 ? 27.334 16.198 -62.376 1.00 58.44 187 VAL A CA 1
ATOM 1450 C C . VAL A 1 187 ? 26.183 15.183 -62.454 1.00 58.44 187 VAL A C 1
ATOM 1452 O O . VAL A 1 187 ? 25.043 15.533 -62.164 1.00 58.44 187 VAL A O 1
ATOM 1455 N N . LEU A 1 188 ? 26.460 13.913 -62.765 1.00 58.50 188 LEU A N 1
ATOM 1456 C CA . LEU A 1 188 ? 25.430 12.868 -62.868 1.00 58.50 188 LEU A CA 1
ATOM 1457 C C . LEU A 1 188 ? 24.992 12.287 -61.510 1.00 58.50 188 LEU A C 1
ATOM 1459 O O . LEU A 1 188 ? 23.839 11.891 -61.368 1.00 58.50 188 LEU A O 1
ATOM 1463 N N . LEU A 1 189 ? 25.860 12.279 -60.493 1.00 57.09 189 LEU A N 1
ATOM 1464 C CA . LEU A 1 189 ? 25.528 11.759 -59.153 1.00 57.09 189 LEU A CA 1
ATOM 1465 C C . LEU A 1 189 ? 24.777 12.757 -58.256 1.00 57.09 189 LEU A C 1
ATOM 1467 O O . LEU A 1 189 ? 24.160 12.347 -57.277 1.00 57.09 189 LEU A O 1
ATOM 1471 N N . ALA A 1 190 ? 24.769 14.048 -58.599 1.00 57.75 190 ALA A N 1
ATOM 1472 C CA . ALA A 1 190 ? 24.017 15.072 -57.868 1.00 57.75 190 ALA A CA 1
ATOM 1473 C C . ALA A 1 190 ? 22.532 15.176 -58.290 1.00 57.75 190 ALA A C 1
ATOM 1475 O O . ALA A 1 190 ? 21.796 15.993 -57.742 1.00 57.75 190 ALA A O 1
ATOM 1476 N N . GLY A 1 191 ? 22.082 14.372 -59.264 1.00 55.94 191 GLY A N 1
ATOM 1477 C CA . GLY A 1 191 ? 20.784 14.551 -59.922 1.00 55.94 191 GLY A CA 1
ATOM 1478 C C . GLY A 1 191 ? 19.585 13.775 -59.364 1.00 55.94 191 GLY A C 1
ATOM 1479 O O . GLY A 1 191 ? 18.466 14.073 -59.771 1.00 55.94 191 GLY A O 1
ATOM 1480 N N . THR A 1 192 ? 19.739 12.782 -58.477 1.00 57.81 192 THR A N 1
ATOM 1481 C CA . THR A 1 192 ? 18.621 11.851 -58.205 1.00 57.81 192 THR A CA 1
ATOM 1482 C C . THR A 1 192 ? 18.468 11.430 -56.745 1.00 57.81 192 THR A C 1
ATOM 1484 O O . THR A 1 192 ? 18.606 10.256 -56.435 1.00 57.81 192 THR A O 1
ATOM 1487 N N . THR A 1 193 ? 18.085 12.346 -55.857 1.00 59.41 193 THR A N 1
ATOM 1488 C CA . THR A 1 193 ? 17.178 12.009 -54.739 1.00 59.41 193 THR A CA 1
ATOM 1489 C C . THR A 1 193 ? 16.396 13.251 -54.321 1.00 59.41 193 THR A C 1
ATOM 1491 O O . THR A 1 193 ? 16.580 13.802 -53.238 1.00 59.41 193 THR A O 1
ATOM 1494 N N . GLY A 1 194 ? 15.484 13.685 -55.191 1.00 57.78 194 GLY A N 1
ATOM 1495 C CA . GLY A 1 194 ? 14.273 14.361 -54.741 1.00 57.78 194 GLY A CA 1
ATOM 1496 C C . GLY A 1 194 ? 13.391 13.328 -54.047 1.00 57.78 194 GLY A C 1
ATOM 1497 O O . GLY A 1 194 ? 12.538 12.723 -54.682 1.00 57.78 194 GLY A O 1
ATOM 1498 N N . SER A 1 195 ? 13.640 13.075 -52.764 1.00 53.56 195 SER A N 1
ATOM 1499 C CA . SER A 1 195 ? 12.717 12.319 -51.923 1.00 53.56 195 SER A CA 1
ATOM 1500 C C . SER A 1 195 ? 12.145 13.291 -50.908 1.00 53.56 195 SER A C 1
ATOM 1502 O O . SER A 1 195 ? 12.822 13.715 -49.971 1.00 53.56 195 SER A O 1
ATOM 1504 N N . ALA A 1 196 ? 10.915 13.723 -51.179 1.00 54.09 196 ALA A N 1
ATOM 1505 C CA . ALA A 1 196 ? 10.130 14.559 -50.295 1.00 54.09 196 ALA A CA 1
ATOM 1506 C C . ALA A 1 196 ? 9.961 13.828 -48.960 1.00 54.09 196 ALA A C 1
ATOM 1508 O O . ALA A 1 196 ? 9.205 12.863 -48.847 1.00 54.09 196 ALA A O 1
ATOM 1509 N N . VAL A 1 197 ? 10.689 14.289 -47.946 1.00 50.38 197 VAL A N 1
ATOM 1510 C CA . VAL A 1 197 ? 10.474 13.883 -46.562 1.00 50.38 197 VAL A CA 1
ATOM 1511 C C . VAL A 1 197 ? 9.123 14.459 -46.149 1.00 50.38 197 VAL A C 1
ATOM 1513 O O . VAL A 1 197 ? 9.007 15.631 -45.793 1.00 50.38 197 VAL A O 1
ATOM 1516 N N . ALA A 1 198 ? 8.081 13.636 -46.253 1.00 52.94 198 ALA A N 1
ATOM 1517 C CA . ALA A 1 198 ? 6.804 13.892 -45.615 1.00 52.94 198 ALA A CA 1
ATOM 1518 C C . ALA A 1 198 ? 7.052 13.968 -44.103 1.00 52.94 198 ALA A C 1
ATOM 1520 O O . ALA A 1 198 ? 7.334 12.965 -43.447 1.00 52.94 198 ALA A O 1
ATOM 1521 N N . LEU A 1 199 ? 7.005 15.187 -43.569 1.00 52.69 199 LEU A N 1
ATOM 1522 C CA . LEU A 1 199 ? 7.044 15.444 -42.137 1.00 52.69 199 LEU A CA 1
ATOM 1523 C C . LEU A 1 199 ? 5.907 14.655 -41.467 1.00 52.69 199 LEU A C 1
ATOM 1525 O O . LEU A 1 199 ? 4.753 14.803 -41.885 1.00 52.69 199 LEU A O 1
ATOM 1529 N N . PRO A 1 200 ? 6.179 13.847 -40.428 1.00 51.91 200 PRO A N 1
ATOM 1530 C CA . PRO A 1 200 ? 5.113 13.248 -39.648 1.00 51.91 200 PRO A CA 1
ATOM 1531 C C . PRO A 1 200 ? 4.322 14.378 -38.988 1.00 51.91 200 PRO A C 1
ATOM 1533 O O . PRO A 1 200 ? 4.822 15.113 -38.137 1.00 51.91 200 PRO A O 1
ATOM 1536 N N . THR A 1 201 ? 3.074 14.540 -39.416 1.00 59.62 201 THR A N 1
ATOM 1537 C CA . THR A 1 201 ? 2.120 15.458 -38.804 1.00 59.62 201 THR A CA 1
ATOM 1538 C C . THR A 1 201 ? 1.784 14.892 -37.428 1.00 59.62 201 THR A C 1
ATOM 1540 O O . THR A 1 201 ? 0.952 13.997 -37.288 1.00 59.62 201 THR A O 1
ATOM 1543 N N . PHE A 1 202 ? 2.491 15.364 -36.403 1.00 49.94 202 PHE A N 1
ATOM 1544 C CA . PHE A 1 202 ? 2.242 15.000 -35.015 1.00 49.94 202 PHE A CA 1
ATOM 1545 C C . PHE A 1 202 ? 0.918 15.639 -34.579 1.00 49.94 202 PHE A C 1
ATOM 1547 O O . PHE A 1 202 ? 0.858 16.770 -34.101 1.00 49.94 202 PHE A O 1
ATOM 1554 N N . ARG A 1 203 ? -0.181 14.929 -34.838 1.00 51.75 203 ARG A N 1
ATOM 1555 C CA . ARG A 1 203 ? -1.526 15.314 -34.420 1.00 51.75 203 ARG A CA 1
ATOM 1556 C C . ARG A 1 203 ? -1.704 14.854 -32.975 1.00 51.75 203 ARG A C 1
ATOM 1558 O O . ARG A 1 203 ? -2.101 13.721 -32.722 1.00 51.75 203 ARG A O 1
ATOM 1565 N N . SER A 1 204 ? -1.354 15.723 -32.030 1.00 57.47 204 SER A N 1
ATOM 1566 C CA . SER A 1 204 ? -1.634 15.500 -30.611 1.00 57.47 204 SER A CA 1
ATOM 1567 C C . SER A 1 204 ? -3.138 15.269 -30.403 1.00 57.47 204 SER A C 1
ATOM 1569 O O . SER A 1 204 ? -3.938 16.086 -30.872 1.00 57.47 204 SER A O 1
ATOM 1571 N N . PRO A 1 205 ? -3.555 14.201 -29.701 1.00 63.34 205 PRO A N 1
ATOM 1572 C CA . PRO A 1 205 ? -4.935 14.059 -29.271 1.00 63.34 205 PRO A CA 1
ATOM 1573 C C . PRO A 1 205 ? -5.195 15.083 -28.162 1.00 63.34 205 PRO A C 1
ATOM 1575 O O . PRO A 1 205 ? -4.722 14.944 -27.035 1.00 63.34 205 PRO A O 1
ATOM 1578 N N . LEU A 1 206 ? -5.925 16.145 -28.503 1.00 64.75 206 LEU A N 1
ATOM 1579 C CA . LEU A 1 206 ? -6.549 17.018 -27.516 1.00 64.75 206 LEU A CA 1
ATOM 1580 C C . LEU A 1 206 ? -7.571 16.191 -26.717 1.00 64.75 206 LEU A C 1
ATOM 1582 O O . LEU A 1 206 ? -8.408 15.522 -27.331 1.00 64.75 206 LEU A O 1
ATOM 1586 N N . PRO A 1 207 ? -7.538 16.216 -25.375 1.00 69.12 207 PRO A N 1
ATOM 1587 C CA . PRO A 1 207 ? -8.611 15.649 -24.573 1.00 69.12 207 PRO A CA 1
ATOM 1588 C C . PRO A 1 207 ? -9.907 16.458 -24.779 1.00 69.12 207 PRO A C 1
ATOM 1590 O O . PRO A 1 207 ? -9.846 17.685 -24.912 1.00 69.12 207 PRO A O 1
ATOM 1593 N N . PRO A 1 208 ? -11.083 15.804 -24.810 1.00 62.84 208 PRO A N 1
ATOM 1594 C CA . PRO A 1 208 ? -12.362 16.498 -24.890 1.00 62.84 208 PRO A CA 1
ATOM 1595 C C . PRO A 1 208 ? -12.557 17.401 -23.667 1.00 62.84 208 PRO A C 1
ATOM 1597 O O . PRO A 1 208 ? -12.209 17.046 -22.541 1.00 62.84 208 PRO A O 1
ATOM 1600 N N . GLY A 1 209 ? -13.071 18.601 -23.932 1.00 47.75 209 GLY A N 1
ATOM 1601 C CA . GLY A 1 209 ? -13.096 19.717 -23.003 1.00 47.75 209 GLY A CA 1
ATOM 1602 C C . GLY A 1 209 ? -13.860 19.462 -21.708 1.00 47.75 209 GLY A C 1
ATOM 1603 O O . GLY A 1 209 ? -15.018 19.053 -21.706 1.00 47.75 209 GLY A O 1
ATOM 1604 N N . CYS A 1 210 ? -13.229 19.857 -20.607 1.00 50.66 210 CYS A N 1
ATOM 1605 C CA . CYS A 1 210 ? -13.918 20.250 -19.388 1.00 50.66 210 CYS A CA 1
ATOM 1606 C C . CYS A 1 210 ? -14.261 21.743 -19.501 1.00 50.66 210 CYS A C 1
ATOM 1608 O O . CYS A 1 210 ? -13.541 22.604 -19.001 1.00 50.66 210 CYS A O 1
ATOM 1610 N N . GLY A 1 211 ? -15.350 22.051 -20.206 1.00 53.31 211 GLY A N 1
ATOM 1611 C CA . GLY A 1 211 ? -16.024 23.342 -20.103 1.00 53.31 211 GLY A CA 1
ATOM 1612 C C . GLY A 1 211 ? -16.772 23.405 -18.774 1.00 53.31 211 GLY A C 1
ATOM 1613 O O . GLY A 1 211 ? -17.925 22.997 -18.697 1.00 53.31 211 GLY A O 1
ATOM 1614 N N . GLY A 1 212 ? -16.095 23.866 -17.725 1.00 47.19 212 GLY A N 1
ATOM 1615 C CA . GLY A 1 212 ? -16.663 24.061 -16.394 1.00 47.19 212 GLY A CA 1
ATOM 1616 C C . GLY A 1 212 ? -16.232 25.412 -15.844 1.00 47.19 212 GLY A C 1
ATOM 1617 O O . GLY A 1 212 ? -15.121 25.568 -15.352 1.00 47.19 212 GLY A O 1
ATOM 1618 N N . ASN A 1 213 ? -17.116 26.392 -15.981 1.00 51.19 213 ASN A N 1
ATOM 1619 C CA . ASN A 1 213 ? -16.997 27.738 -15.444 1.00 51.19 213 ASN A CA 1
ATOM 1620 C C . ASN A 1 213 ? -16.963 27.676 -13.901 1.00 51.19 213 ASN A C 1
ATOM 1622 O O . ASN A 1 213 ? -17.973 27.325 -13.294 1.00 51.19 213 ASN A O 1
ATOM 1626 N N . ILE A 1 214 ? -15.828 27.991 -13.266 1.00 50.38 214 ILE A N 1
ATOM 1627 C CA . ILE A 1 214 ? -15.741 28.176 -11.807 1.00 50.38 214 ILE A CA 1
ATOM 1628 C C . ILE A 1 214 ? -15.363 29.636 -11.529 1.00 50.38 214 ILE A C 1
ATOM 1630 O O . ILE A 1 214 ? -14.184 29.989 -11.606 1.00 50.38 214 ILE A O 1
ATOM 1634 N N . PRO A 1 215 ? -16.332 30.505 -11.200 1.00 55.06 215 PRO A N 1
ATOM 1635 C CA . PRO A 1 215 ? -16.043 31.809 -10.634 1.00 55.06 215 PRO A CA 1
ATOM 1636 C C . PRO A 1 215 ? -15.844 31.689 -9.117 1.00 55.06 215 PRO A C 1
ATOM 1638 O O . PRO A 1 215 ? -16.734 31.240 -8.399 1.00 55.06 215 PRO A O 1
ATOM 1641 N N . GLY A 1 216 ? -14.691 32.152 -8.629 1.00 58.69 216 GLY A N 1
ATOM 1642 C CA . GLY A 1 216 ? -14.527 32.554 -7.230 1.00 58.69 216 GLY A CA 1
ATOM 1643 C C . GLY A 1 216 ? -13.478 31.787 -6.435 1.00 58.69 216 GLY A C 1
ATOM 1644 O O . GLY A 1 216 ? -13.828 30.938 -5.630 1.00 58.69 216 GLY A O 1
ATOM 1645 N N . LEU A 1 217 ? -12.208 32.178 -6.566 1.00 47.16 217 LEU A N 1
ATOM 1646 C CA . LEU A 1 217 ? -11.230 32.080 -5.477 1.00 47.16 217 LEU A CA 1
ATOM 1647 C C . LEU A 1 217 ? -10.304 33.302 -5.528 1.00 47.16 217 LEU A C 1
ATOM 1649 O O . LEU A 1 217 ? -9.240 33.294 -6.140 1.00 47.16 217 LEU A O 1
ATOM 1653 N N . ASN A 1 218 ? -10.757 34.374 -4.878 1.00 52.34 218 ASN A N 1
ATOM 1654 C CA . ASN A 1 218 ? -9.877 35.401 -4.338 1.00 52.34 218 ASN A CA 1
ATOM 1655 C C . ASN A 1 218 ? -9.255 34.866 -3.043 1.00 52.34 218 ASN A C 1
ATOM 1657 O O . ASN A 1 218 ? -9.976 34.368 -2.183 1.00 52.34 218 ASN A O 1
ATOM 1661 N N . GLY A 1 219 ? -7.949 35.069 -2.877 1.00 48.59 219 GLY A N 1
ATOM 1662 C CA . GLY A 1 219 ? -7.299 35.051 -1.567 1.00 48.59 219 GLY A CA 1
ATOM 1663 C C . GLY A 1 219 ? -6.398 33.848 -1.313 1.00 48.59 219 GLY A C 1
ATOM 1664 O O . GLY A 1 219 ? -6.871 32.750 -1.060 1.00 48.59 219 GLY A O 1
ATOM 1665 N N . CYS A 1 220 ? -5.086 34.092 -1.362 1.00 44.16 220 CYS A N 1
ATOM 1666 C CA . CYS A 1 220 ? -4.140 33.838 -0.266 1.00 44.16 220 CYS A CA 1
ATOM 1667 C C . CYS A 1 220 ? -2.708 33.991 -0.798 1.00 44.16 220 CYS A C 1
ATOM 1669 O O . CYS A 1 220 ? -2.046 33.028 -1.176 1.00 44.16 220 CYS A O 1
ATOM 1671 N N . GLY A 1 221 ? -2.226 35.236 -0.810 1.00 49.84 221 GLY A N 1
ATOM 1672 C CA . GLY A 1 221 ? -0.795 35.514 -0.798 1.00 49.84 221 GLY A CA 1
ATOM 1673 C C . GLY A 1 221 ? -0.245 35.174 0.585 1.00 49.84 221 GLY A C 1
ATOM 1674 O O . GLY A 1 221 ? -0.647 35.778 1.576 1.00 49.84 221 GLY A O 1
ATOM 1675 N N . GLY A 1 222 ? 0.646 34.188 0.651 1.00 47.12 222 GLY A N 1
ATOM 1676 C CA . GLY A 1 222 ? 1.321 33.756 1.870 1.00 47.12 222 GLY A CA 1
ATOM 1677 C C . GLY A 1 222 ? 2.823 33.690 1.637 1.00 47.12 222 GLY A C 1
ATOM 1678 O O . GLY A 1 222 ? 3.329 32.746 1.043 1.00 47.12 222 GLY A O 1
ATOM 1679 N N . ASN A 1 223 ? 3.502 34.739 2.088 1.00 52.38 223 ASN A N 1
ATOM 1680 C CA . ASN A 1 223 ? 4.949 34.917 2.133 1.00 52.38 223 ASN A CA 1
ATOM 1681 C C . ASN A 1 223 ? 5.642 33.732 2.836 1.00 52.38 223 ASN A C 1
ATOM 1683 O O . ASN A 1 223 ? 5.389 33.488 4.013 1.00 52.38 223 ASN A O 1
ATOM 1687 N N . LEU A 1 224 ? 6.578 33.062 2.160 1.00 50.38 224 LEU A N 1
ATOM 1688 C CA . LEU A 1 224 ? 7.564 32.177 2.789 1.00 50.38 224 LEU A CA 1
ATOM 1689 C C . LEU A 1 224 ? 8.960 32.769 2.568 1.00 50.38 224 LEU A C 1
ATOM 1691 O O . LEU A 1 224 ? 9.723 32.322 1.716 1.00 50.38 224 LEU A O 1
ATOM 1695 N N . ARG A 1 225 ? 9.285 33.814 3.341 1.00 49.53 225 ARG A N 1
ATOM 1696 C CA . ARG A 1 225 ? 10.682 34.167 3.618 1.00 49.53 225 ARG A CA 1
ATOM 1697 C C . ARG A 1 225 ? 11.180 33.249 4.725 1.00 49.53 225 ARG A C 1
ATOM 1699 O O . ARG A 1 225 ? 10.568 33.162 5.787 1.00 49.53 225 ARG A O 1
ATOM 1706 N N . GLY A 1 226 ? 12.267 32.547 4.424 1.00 47.41 226 GLY A N 1
ATOM 1707 C CA . GLY A 1 226 ? 12.945 31.648 5.340 1.00 47.41 226 GLY A CA 1
ATOM 1708 C C . GLY A 1 226 ? 13.477 32.371 6.570 1.00 47.41 226 GLY A C 1
ATOM 1709 O O . GLY A 1 226 ? 13.930 33.511 6.493 1.00 47.41 226 GLY A O 1
ATOM 1710 N N . ASN A 1 227 ? 13.440 31.661 7.692 1.00 56.56 227 ASN A N 1
ATOM 1711 C CA . ASN A 1 227 ? 14.201 31.992 8.880 1.00 56.56 227 ASN A CA 1
ATOM 1712 C C . ASN A 1 227 ? 15.021 30.747 9.240 1.00 56.56 227 ASN A C 1
ATOM 1714 O O . ASN A 1 227 ? 14.462 29.714 9.612 1.00 56.56 227 ASN A O 1
ATOM 1718 N N . ILE A 1 228 ? 16.331 30.831 9.020 1.00 57.41 228 ILE A N 1
ATOM 1719 C CA . ILE A 1 228 ? 17.336 29.843 9.417 1.00 57.41 228 ILE A CA 1
ATOM 1720 C C . ILE A 1 228 ? 17.880 30.337 10.762 1.00 57.41 228 ILE A C 1
ATOM 1722 O O . ILE A 1 228 ? 18.381 31.459 10.792 1.00 57.41 228 ILE A O 1
ATOM 1726 N N . PRO A 1 229 ? 17.792 29.582 11.869 1.00 64.31 229 PRO A N 1
ATOM 1727 C CA . PRO A 1 229 ? 18.514 29.953 13.076 1.00 64.31 229 PRO A CA 1
ATOM 1728 C C . PRO A 1 229 ? 19.987 29.534 12.983 1.00 64.31 229 PRO A C 1
ATOM 1730 O O . PRO A 1 229 ? 20.307 28.361 12.777 1.00 64.31 229 PRO A O 1
ATOM 1733 N N . ASP A 1 230 ? 20.847 30.537 13.155 1.00 56.84 230 ASP A N 1
ATOM 1734 C CA . ASP A 1 230 ? 22.277 30.450 13.440 1.00 56.84 230 ASP A CA 1
ATOM 1735 C C . ASP A 1 230 ? 22.540 29.618 14.705 1.00 56.84 230 ASP A C 1
ATOM 1737 O O . ASP A 1 230 ? 21.966 29.873 15.765 1.00 56.84 230 ASP A O 1
ATOM 1741 N N . PHE A 1 231 ? 23.449 28.649 14.599 1.00 54.78 231 PHE A N 1
ATOM 1742 C CA . PHE A 1 231 ? 24.084 27.977 15.731 1.00 54.78 231 PHE A CA 1
ATOM 1743 C C . PHE A 1 231 ? 25.526 28.495 15.839 1.00 54.78 231 PHE A C 1
ATOM 1745 O O . PHE A 1 231 ? 26.444 27.934 15.246 1.00 54.78 231 PHE A O 1
ATOM 1752 N N . ALA A 1 232 ? 25.717 29.562 16.613 1.00 61.78 232 ALA A N 1
ATOM 1753 C CA . ALA A 1 232 ? 26.969 29.831 17.318 1.00 61.78 232 ALA A CA 1
ATOM 1754 C C . ALA A 1 232 ? 26.765 29.323 18.762 1.00 61.78 232 ALA A C 1
ATOM 1756 O O . ALA A 1 232 ? 25.717 29.571 19.345 1.00 61.78 232 ALA A O 1
ATOM 1757 N N . GLY A 1 233 ? 27.624 28.527 19.395 1.00 61.91 233 GLY A N 1
ATOM 1758 C CA . GLY A 1 233 ? 29.058 28.387 19.198 1.00 61.91 233 GLY A CA 1
ATOM 1759 C C . GLY A 1 233 ? 29.786 29.329 20.151 1.00 61.91 233 GLY A C 1
ATOM 1760 O O . GLY A 1 233 ? 30.360 30.303 19.689 1.00 61.91 233 GLY A O 1
ATOM 1761 N N . GLU A 1 234 ? 29.752 29.044 21.455 1.00 52.94 234 GLU A N 1
ATOM 1762 C CA . GLU A 1 234 ? 30.671 29.637 22.434 1.00 52.94 234 GLU A CA 1
ATOM 1763 C C . GLU A 1 234 ? 31.184 28.563 23.420 1.00 52.94 234 GLU A C 1
ATOM 1765 O O . GLU A 1 234 ? 30.486 27.562 23.623 1.00 52.94 234 GLU A O 1
ATOM 1770 N N . PRO A 1 235 ? 32.428 28.727 23.919 1.00 72.44 235 PRO A N 1
ATOM 1771 C CA . PRO A 1 235 ? 33.252 27.684 24.546 1.00 72.44 235 PRO A CA 1
ATOM 1772 C C . PRO A 1 235 ? 32.901 27.329 25.997 1.00 72.44 235 PRO A C 1
ATOM 1774 O O . PRO A 1 235 ? 32.411 28.205 26.743 1.00 72.44 235 PRO A O 1
#

Sequence (235 aa):
MDTLRRLWTGMVVDIAPGTQDLDLAAVATDAELVARLRMLRARAGKLSLRDLEFRARRAGLHLTRTTASKILNGDRAPTRDELIALVHACMVSAEDLGPWVAAWERIAGGGTHAMELNRLREQVRRRTLAQTRKDKAQLAAEVQILKEQADSLREQMIAAEQRLRSAKPKTRPSTRRALTAATLALVLLAGTTGSAVALPTFRSPLPPGCGGNIPGLNGCGGNLRGNIPDFAGEP

Secondary structure (DSSP, 8-state):
--GGGSTTSSS-----S-STTS--TT--SHHHHHHHHHHHHHHTT---HHHHHHHHHHTT----HHHHHHHHHTSSPPPHHHHHHHHHHTT--TTTHHHHHHHHHHHHHHHHHHHHHHHHHHHHHHHHHHHHHHHHHHHHHHHHHHHHHHHHHHHHHHHHHHHHHHS-------TTSSTTHHHHHHHHHTS--------------PPPP------------------PPP-----

Radius of gyration: 38.02 Å; chains: 1; bounding box: 76×46×112 Å

pLDDT: mean 77.49, std 18.76, range [43.44, 98.62]

Organism: NCBI:txid2530368

InterPro domains:
  IPR001387 Cro/C1-type, helix-turn-helix domain [PS50943] (37-97)
  IPR010982 Lambda repressor-like, DNA-binding domain superfamily [G3DSA:1.10.260.40] (25-99)